Protein AF-A0A1D6FHL3-F1 (afdb_monomer)

Radius of gyration: 26.85 Å; Cα contacts (8 Å, |Δi|>4): 117; chains: 1; bounding box: 92×35×67 Å

Mean predicted aligned error: 14.85 Å

InterPro domains:
  IPR000717 Proteasome component (PCI) domain [PF01399] (155-186)
  IPR040134 26S Proteasome non-ATPase regulatory subunit 12/COP9 signalosome complex subunit 4 [PTHR10855] (6-157)
  IPR054559 PSMD12/CSN4-like, N-terminal [PF22241] (6-41)
  IPR054559 PSMD12/CSN4-like, N-terminal [PF22241] (65-103)

Solvent-accessible surface area (backbone atoms only — not comparable to full-atom values): 12420 Å² total; per-residue (Å²): 110,69,69,58,55,52,50,52,52,48,39,50,53,26,54,79,66,69,36,58,69,62,27,52,60,52,52,72,69,52,62,69,68,74,74,64,67,67,91,82,82,79,88,85,88,88,90,86,83,91,80,84,88,80,87,85,76,99,79,73,76,51,75,66,53,49,52,50,53,50,40,53,54,49,39,57,52,28,60,76,71,65,41,30,62,60,36,32,51,40,51,50,57,54,56,68,37,69,88,41,66,78,42,68,85,62,38,53,62,50,52,54,48,35,55,53,31,61,68,71,27,74,95,41,78,65,48,53,52,52,47,53,58,54,70,70,41,75,73,46,71,82,40,57,67,60,50,52,50,56,63,67,66,49,50,74,64,58,51,48,50,53,50,51,53,35,37,74,69,65,80,39,55,61,50,77,40,76,96,78,72,46,73,49,78,47,80,87,69,51,76,66,53,52,53,50,54,54,60,62,73,74,113

pLDDT: mean 71.82, std 15.83, range [23.08, 88.38]

Nearest PDB structures (foldseek):
  8amz-assembly1_P  TM=6.525E-01  e=5.236E-1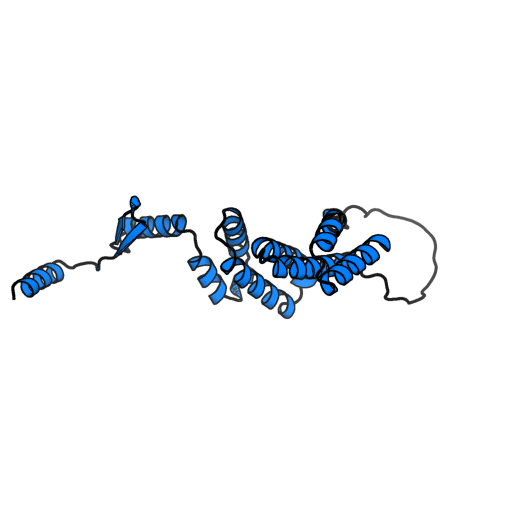8  Spinacia oleracea
  5l4k-assembly1_P  TM=6.230E-01  e=1.321E-09  Homo sapiens
  5gjr-assembly1_P  TM=6.090E-01  e=1.064E-09  Homo sapiens
  6fvw-assembly1_P  TM=6.055E-01  e=6.683E-09  Saccharomyces cerevisiae S288C
  3jck-assembly1_B  TM=6.056E-01  e=2.875E-08  Saccharomyces cerevisiae S288C

Sequence (203 aa):
MQNLLLLLSQVRLFLDRQDYVRAQILSRKISTRVFDADPSKEKKKPKEGDNIVQDAPADIPSLLELKRIYYELMIRYYLHNNDYLEICRCYKALYDIPATKEDPTKWIPILRKICWYLVLAPHDPMQSSLLNATLEDKNLSEIPNFRLLLKQLVTMEEAEKHLSDMVNSKSLTAKIDRPMGVVSFRVVQDCNSTLNSWATNLK

Structure (mmCIF, N/CA/C/O backbone):
data_AF-A0A1D6FHL3-F1
#
_entry.id   AF-A0A1D6FHL3-F1
#
loop_
_atom_site.group_PDB
_atom_site.id
_atom_site.type_symbol
_atom_site.label_atom_id
_atom_site.label_alt_id
_atom_site.label_comp_id
_atom_site.label_asym_id
_atom_site.label_entity_id
_atom_site.label_seq_id
_atom_site.pdbx_PDB_ins_code
_atom_site.Cartn_x
_atom_site.Cartn_y
_atom_site.Cartn_z
_atom_site.occupancy
_atom_site.B_iso_or_equiv
_atom_site.auth_seq_id
_atom_site.auth_comp_id
_atom_site.auth_asym_id
_atom_site.auth_atom_id
_atom_site.pdbx_PDB_model_num
ATOM 1 N N . MET A 1 1 ? 26.899 -1.181 -20.875 1.00 59.09 1 MET A N 1
ATOM 2 C CA . MET A 1 1 ? 25.742 -0.259 -20.790 1.00 59.09 1 MET A CA 1
ATOM 3 C C . MET A 1 1 ? 24.798 -0.390 -21.988 1.00 59.09 1 MET A C 1
ATOM 5 O O . MET A 1 1 ? 23.612 -0.574 -21.749 1.00 59.09 1 MET A O 1
ATOM 9 N N . GLN A 1 2 ? 25.291 -0.426 -23.237 1.00 65.75 2 GLN A N 1
ATOM 10 C CA . GLN A 1 2 ? 24.460 -0.577 -24.453 1.00 65.75 2 GLN A CA 1
ATOM 11 C C . GLN A 1 2 ? 23.434 -1.728 -24.402 1.00 65.75 2 GLN A C 1
ATOM 13 O O . GLN A 1 2 ? 22.262 -1.531 -24.705 1.00 65.75 2 GLN A O 1
ATOM 18 N N . ASN A 1 3 ? 23.849 -2.920 -23.955 1.00 71.88 3 ASN A N 1
ATOM 19 C CA . ASN A 1 3 ? 22.959 -4.089 -23.897 1.00 71.88 3 ASN A CA 1
ATOM 20 C C . ASN A 1 3 ? 21.776 -3.893 -22.936 1.00 71.88 3 ASN A C 1
ATOM 22 O O . ASN A 1 3 ? 20.690 -4.392 -23.204 1.00 71.88 3 ASN A O 1
ATOM 26 N N . LEU A 1 4 ? 21.969 -3.161 -21.834 1.00 72.62 4 LEU A N 1
ATOM 27 C CA . LEU A 1 4 ? 20.915 -2.903 -20.851 1.00 72.62 4 LEU A CA 1
ATOM 28 C C . LEU A 1 4 ? 19.922 -1.849 -21.360 1.00 72.62 4 LEU A C 1
ATOM 30 O O . LEU A 1 4 ? 18.721 -2.009 -21.171 1.00 72.62 4 LEU A O 1
ATOM 34 N N . LEU A 1 5 ? 20.408 -0.823 -22.067 1.00 75.62 5 LEU A N 1
ATOM 35 C CA . LEU A 1 5 ? 19.566 0.153 -22.770 1.00 75.62 5 LEU A CA 1
ATOM 36 C C . LEU A 1 5 ? 18.690 -0.519 -23.832 1.00 75.62 5 LEU A C 1
ATOM 38 O O . LEU A 1 5 ? 17.485 -0.270 -23.886 1.00 75.62 5 LEU A O 1
ATOM 42 N N . LEU A 1 6 ? 19.275 -1.412 -24.638 1.00 79.31 6 LEU A N 1
ATOM 43 C CA . LEU A 1 6 ? 18.530 -2.181 -25.633 1.00 79.31 6 LEU A CA 1
ATOM 44 C C . LEU A 1 6 ? 17.474 -3.069 -24.965 1.00 79.31 6 LEU A C 1
ATOM 46 O O . LEU A 1 6 ? 16.329 -3.094 -25.403 1.00 79.31 6 LEU A O 1
ATOM 50 N N . LEU A 1 7 ? 17.842 -3.747 -23.877 1.00 80.44 7 LEU A N 1
ATOM 51 C CA . LEU A 1 7 ? 16.948 -4.622 -23.126 1.00 80.44 7 LEU A CA 1
ATOM 52 C C . LEU A 1 7 ? 15.756 -3.855 -22.534 1.00 80.44 7 LEU A C 1
ATOM 54 O O . LEU A 1 7 ? 14.618 -4.289 -22.671 1.00 80.44 7 LEU A O 1
ATOM 58 N N . LEU A 1 8 ? 15.992 -2.682 -21.942 1.00 80.38 8 LEU A N 1
ATOM 59 C CA . LEU A 1 8 ? 14.930 -1.814 -21.422 1.00 80.38 8 LEU A CA 1
ATOM 60 C C . LEU A 1 8 ? 14.041 -1.252 -22.533 1.00 80.38 8 LEU A C 1
ATOM 62 O O . LEU A 1 8 ? 12.822 -1.198 -22.381 1.00 80.38 8 LEU A O 1
ATOM 66 N N . SER A 1 9 ? 14.635 -0.890 -23.670 1.00 79.94 9 SER A N 1
ATOM 67 C CA . SER A 1 9 ? 13.890 -0.443 -24.851 1.00 79.94 9 SER A CA 1
ATOM 68 C C . SER A 1 9 ? 13.004 -1.560 -25.410 1.00 79.94 9 SER A C 1
ATOM 70 O O . SER A 1 9 ? 11.860 -1.316 -25.785 1.00 79.94 9 SER A O 1
ATOM 72 N N . GLN A 1 10 ? 13.494 -2.802 -25.401 1.00 81.81 10 GLN A N 1
ATOM 73 C CA . GLN A 1 10 ? 12.711 -3.983 -25.758 1.00 81.81 10 GLN A CA 1
ATOM 74 C C . GLN A 1 10 ? 11.566 -4.224 -24.767 1.00 81.81 10 GLN A C 1
ATOM 76 O O . GLN A 1 10 ? 10.437 -4.409 -25.211 1.00 81.81 10 GLN A O 1
ATOM 81 N N . VAL A 1 11 ? 11.810 -4.162 -23.448 1.00 82.88 11 VAL A N 1
ATOM 82 C CA . VAL A 1 11 ? 10.745 -4.270 -22.427 1.00 82.88 11 VAL A CA 1
ATOM 83 C C . VAL A 1 11 ? 9.659 -3.220 -22.668 1.00 82.88 11 VAL A C 1
ATOM 85 O O . VAL A 1 11 ? 8.476 -3.554 -22.658 1.00 82.88 11 VAL A O 1
ATOM 88 N N . ARG A 1 12 ? 10.044 -1.968 -22.944 1.00 84.94 12 ARG A N 1
ATOM 89 C CA . ARG A 1 12 ? 9.102 -0.893 -23.278 1.00 84.94 12 ARG A CA 1
ATOM 90 C C . ARG A 1 12 ? 8.259 -1.232 -24.508 1.00 84.94 12 ARG A C 1
ATOM 92 O O . ARG A 1 12 ? 7.041 -1.134 -24.439 1.00 84.94 12 ARG A O 1
ATOM 99 N N . LEU A 1 13 ? 8.887 -1.682 -25.596 1.00 86.31 13 LEU A N 1
ATOM 100 C CA . LEU A 1 13 ? 8.175 -2.068 -26.816 1.00 86.31 13 LEU A CA 1
ATOM 101 C C . LEU A 1 13 ? 7.201 -3.235 -26.577 1.00 86.31 13 LEU A C 1
ATOM 103 O O . LEU A 1 13 ? 6.112 -3.249 -27.146 1.00 86.31 13 LEU A O 1
ATOM 107 N N . PHE A 1 14 ? 7.575 -4.213 -25.746 1.00 84.75 14 PHE A N 1
ATOM 108 C CA . PHE A 1 14 ? 6.688 -5.322 -25.383 1.00 84.75 14 PHE A CA 1
ATOM 109 C C . PHE A 1 14 ? 5.484 -4.852 -24.561 1.00 84.75 14 PHE A C 1
ATOM 111 O O . PHE A 1 14 ? 4.373 -5.305 -24.823 1.00 84.75 14 PHE A O 1
ATOM 118 N N . LEU A 1 15 ? 5.679 -3.905 -23.638 1.00 82.56 15 LEU A N 1
ATOM 119 C CA . LEU A 1 15 ? 4.585 -3.288 -22.881 1.00 82.56 15 LEU A CA 1
ATOM 120 C C . LEU A 1 15 ? 3.639 -2.489 -23.787 1.00 82.56 15 LEU A C 1
ATOM 122 O O . LEU A 1 15 ? 2.426 -2.629 -23.655 1.00 82.56 15 LEU A O 1
ATOM 126 N N . ASP A 1 16 ? 4.171 -1.721 -24.742 1.00 87.12 16 ASP A N 1
ATOM 127 C CA . ASP A 1 16 ? 3.363 -0.969 -25.717 1.00 87.12 16 ASP A CA 1
ATOM 128 C C . ASP A 1 16 ? 2.563 -1.910 -26.642 1.00 87.12 16 ASP A C 1
ATOM 130 O O . ASP A 1 16 ? 1.471 -1.573 -27.097 1.00 87.12 16 ASP A O 1
ATOM 134 N N . ARG A 1 17 ? 3.079 -3.122 -26.885 1.00 88.38 17 ARG A N 1
ATOM 135 C CA . ARG A 1 17 ? 2.395 -4.198 -27.622 1.00 88.38 17 ARG A CA 1
ATOM 136 C C . ARG A 1 17 ? 1.486 -5.080 -26.760 1.00 88.38 17 ARG A C 1
ATOM 138 O O . ARG A 1 17 ? 0.948 -6.047 -27.291 1.00 88.38 17 ARG A O 1
ATOM 145 N N . GLN A 1 18 ? 1.320 -4.769 -25.472 1.00 81.81 18 GLN A N 1
ATOM 146 C CA . GLN A 1 18 ? 0.542 -5.562 -24.505 1.00 81.81 18 GLN A CA 1
ATOM 147 C C . GLN A 1 18 ? 1.009 -7.024 -24.366 1.00 81.81 18 GLN A C 1
ATOM 149 O O . GLN A 1 18 ? 0.253 -7.906 -23.964 1.00 81.81 18 GLN A O 1
ATOM 154 N N . ASP A 1 19 ? 2.277 -7.302 -24.670 1.00 87.50 19 ASP A N 1
ATOM 155 C CA . ASP A 1 19 ? 2.866 -8.625 -24.492 1.00 87.50 19 ASP A CA 1
ATOM 156 C C . ASP A 1 19 ? 3.572 -8.723 -23.138 1.00 87.50 19 ASP A C 1
ATOM 158 O O . ASP A 1 19 ? 4.796 -8.597 -23.004 1.00 87.50 19 ASP 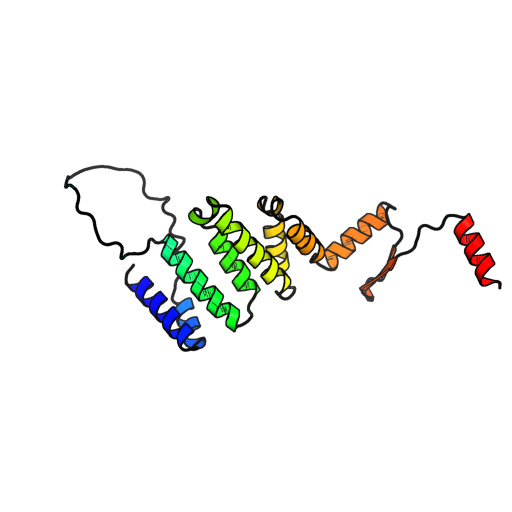A O 1
ATOM 162 N N . TYR A 1 20 ? 2.760 -8.933 -22.106 1.00 83.00 20 TYR A N 1
ATOM 163 C CA . TYR A 1 20 ? 3.213 -8.978 -20.718 1.00 83.00 20 TYR A CA 1
ATOM 164 C C . TYR A 1 20 ? 4.044 -10.230 -20.405 1.00 83.00 20 TYR A C 1
ATOM 166 O O . TYR A 1 20 ? 4.960 -10.167 -19.586 1.00 83.00 20 TYR A O 1
ATOM 174 N N . VAL A 1 21 ? 3.805 -11.350 -21.098 1.00 82.75 21 VAL A N 1
ATOM 175 C CA . VAL A 1 21 ? 4.552 -12.602 -20.879 1.00 82.75 21 VAL A CA 1
ATOM 176 C C . VAL A 1 21 ? 6.003 -12.439 -21.324 1.00 82.75 21 VAL A C 1
ATOM 178 O O . VAL A 1 21 ? 6.930 -12.765 -20.577 1.00 82.75 21 VAL A O 1
ATOM 181 N N . ARG A 1 22 ? 6.231 -11.882 -22.522 1.00 80.81 22 ARG A N 1
ATOM 182 C CA . ARG A 1 22 ? 7.594 -11.610 -23.004 1.00 80.81 22 ARG A CA 1
ATOM 183 C C . ARG A 1 22 ? 8.266 -10.517 -22.180 1.00 80.81 22 ARG A C 1
ATOM 185 O O . ARG A 1 22 ? 9.448 -10.659 -21.864 1.00 80.81 22 ARG A O 1
ATOM 192 N N . ALA A 1 23 ? 7.523 -9.486 -21.769 1.00 80.56 23 ALA A N 1
ATOM 193 C CA . ALA A 1 23 ? 8.033 -8.448 -20.874 1.00 80.56 23 ALA A CA 1
ATOM 194 C C . ALA A 1 23 ? 8.530 -9.032 -19.538 1.00 80.56 23 ALA A C 1
ATOM 196 O O . ALA A 1 23 ? 9.618 -8.675 -19.088 1.00 80.56 23 ALA A O 1
ATOM 197 N N . GLN A 1 24 ? 7.799 -9.984 -18.950 1.00 80.62 24 GLN A N 1
ATOM 198 C CA . GLN A 1 24 ? 8.195 -10.663 -17.714 1.00 80.62 24 GLN A CA 1
ATOM 199 C C . GLN A 1 24 ? 9.432 -11.553 -17.895 1.00 80.62 24 GLN A C 1
ATOM 201 O O . GLN A 1 24 ? 10.338 -11.556 -17.061 1.00 80.62 24 GLN A O 1
ATOM 206 N N . ILE A 1 25 ? 9.505 -12.323 -18.983 1.00 82.06 25 ILE A N 1
ATOM 207 C CA . ILE A 1 25 ? 10.682 -13.160 -19.269 1.00 82.06 25 ILE A CA 1
ATOM 208 C C . ILE A 1 25 ? 11.928 -12.280 -19.420 1.00 82.06 25 ILE A C 1
ATOM 210 O O . ILE A 1 25 ? 13.007 -12.615 -18.924 1.00 82.06 25 ILE A O 1
ATOM 214 N N . LEU A 1 26 ? 11.770 -11.133 -20.077 1.00 79.00 26 LEU A N 1
ATOM 215 C CA . LEU A 1 26 ? 12.851 -10.194 -20.310 1.00 79.00 26 LEU A CA 1
ATOM 216 C C . LEU A 1 26 ? 13.263 -9.449 -19.035 1.00 79.00 26 LEU A C 1
ATOM 218 O O . LEU A 1 26 ? 14.458 -9.281 -18.799 1.00 79.00 26 LEU A O 1
ATOM 222 N N . SER A 1 27 ? 12.308 -9.070 -18.179 1.00 73.88 27 SER A N 1
ATOM 223 C CA . SER A 1 27 ? 12.600 -8.420 -16.897 1.00 73.88 27 SER A CA 1
ATOM 224 C C . SER A 1 27 ? 13.362 -9.340 -15.945 1.00 73.88 27 SER A C 1
ATOM 226 O O . SER A 1 27 ? 14.318 -8.900 -15.315 1.00 73.88 27 SER A O 1
ATOM 228 N N . ARG A 1 28 ? 13.060 -10.646 -15.923 1.00 73.38 28 ARG A N 1
ATOM 229 C CA . ARG A 1 28 ? 13.840 -11.640 -15.154 1.00 73.38 28 ARG A CA 1
ATOM 230 C C . ARG A 1 28 ? 15.286 -11.773 -15.634 1.00 73.38 28 ARG A C 1
ATOM 232 O O . ARG A 1 28 ? 16.150 -12.187 -14.865 1.00 73.38 28 ARG A O 1
ATOM 239 N N . LYS A 1 29 ? 15.555 -11.431 -16.897 1.00 73.00 29 LYS A N 1
ATOM 240 C CA . LYS A 1 29 ? 16.903 -11.422 -17.479 1.00 73.00 29 LYS A CA 1
ATOM 241 C C . LYS A 1 29 ? 17.702 -10.174 -17.083 1.00 73.00 29 LYS A C 1
ATOM 243 O O . LYS A 1 29 ? 18.923 -10.160 -17.230 1.00 73.00 29 LYS A O 1
ATOM 248 N N . ILE A 1 30 ? 17.035 -9.143 -16.565 1.00 74.19 30 ILE A N 1
ATOM 249 C CA . ILE A 1 30 ? 17.672 -7.958 -15.997 1.00 74.19 30 ILE A CA 1
ATOM 250 C C . ILE A 1 30 ? 18.080 -8.285 -14.558 1.00 74.19 30 ILE A C 1
ATOM 252 O O . ILE A 1 30 ? 17.257 -8.347 -13.649 1.00 74.19 30 ILE A O 1
ATOM 256 N N . SER A 1 31 ? 19.376 -8.479 -14.330 1.00 57.28 31 SER A N 1
ATOM 257 C CA . SER A 1 31 ? 19.908 -8.626 -12.975 1.00 57.28 31 SER A CA 1
ATOM 258 C C . SER A 1 31 ? 19.787 -7.300 -12.221 1.00 57.28 31 SER A C 1
ATOM 260 O O . SER A 1 31 ? 20.550 -6.372 -12.483 1.00 57.28 31 SER A O 1
ATOM 262 N N . THR A 1 32 ? 18.892 -7.219 -11.232 1.00 57.91 32 THR A N 1
ATOM 263 C CA . THR A 1 32 ? 18.764 -6.050 -10.336 1.00 57.91 32 THR A CA 1
ATOM 264 C C . THR A 1 32 ? 20.067 -5.721 -9.599 1.00 57.91 32 THR A C 1
ATOM 266 O O . THR A 1 32 ? 20.335 -4.559 -9.315 1.00 57.91 32 THR A O 1
ATOM 269 N N . ARG A 1 33 ? 20.942 -6.724 -9.420 1.00 52.25 33 ARG A N 1
ATOM 270 C CA . ARG A 1 33 ? 22.316 -6.583 -8.900 1.00 52.25 33 ARG A CA 1
ATOM 271 C C . ARG A 1 33 ? 23.202 -5.632 -9.712 1.00 52.25 33 ARG A C 1
ATOM 273 O O . ARG A 1 33 ? 24.157 -5.096 -9.171 1.00 52.25 3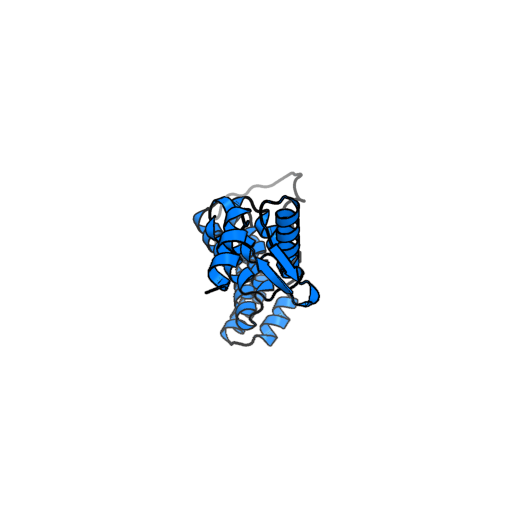3 ARG A O 1
ATOM 280 N N . VAL A 1 34 ? 22.906 -5.411 -10.996 1.00 53.97 34 VAL A N 1
ATOM 281 C CA . VAL A 1 34 ? 23.645 -4.454 -11.843 1.00 53.97 34 VAL A CA 1
ATOM 282 C C . VAL A 1 34 ? 23.380 -3.008 -11.403 1.00 53.97 34 VAL A C 1
ATOM 284 O O . VAL A 1 34 ? 24.210 -2.136 -11.637 1.00 53.97 34 VAL A O 1
ATOM 287 N N . PHE A 1 35 ? 22.258 -2.755 -10.724 1.00 53.16 35 PHE A N 1
ATOM 288 C CA . PHE A 1 35 ? 21.873 -1.434 -10.219 1.00 53.16 35 PHE A CA 1
ATOM 289 C C . PHE A 1 35 ? 22.244 -1.187 -8.749 1.00 53.16 35 PHE A C 1
ATOM 291 O O . PHE A 1 35 ? 22.009 -0.080 -8.258 1.00 53.16 35 PHE A O 1
ATOM 298 N N . ASP A 1 36 ? 22.779 -2.200 -8.063 1.00 48.41 36 ASP A N 1
ATOM 299 C CA . ASP A 1 36 ? 23.295 -2.126 -6.686 1.00 48.41 36 ASP A CA 1
ATOM 300 C C . ASP A 1 36 ? 24.832 -2.205 -6.656 1.00 48.41 36 ASP A C 1
ATOM 302 O O . ASP A 1 36 ? 25.439 -2.386 -5.603 1.00 48.41 36 ASP A O 1
ATOM 306 N N . ALA A 1 37 ? 25.482 -2.066 -7.818 1.00 39.12 37 ALA A N 1
ATOM 307 C CA . ALA A 1 37 ? 26.911 -1.797 -7.885 1.00 39.12 37 ALA A CA 1
ATOM 308 C C . ALA A 1 37 ? 27.162 -0.391 -7.318 1.00 39.12 37 ALA A C 1
ATOM 310 O O . ALA A 1 37 ? 27.159 0.607 -8.039 1.00 39.12 37 ALA A O 1
ATOM 311 N N . ASP A 1 38 ? 27.307 -0.332 -5.998 1.00 33.69 38 ASP A N 1
ATOM 312 C CA . ASP A 1 38 ? 27.679 0.861 -5.260 1.00 33.69 38 ASP A CA 1
ATOM 313 C C . ASP A 1 38 ? 28.943 1.510 -5.864 1.00 33.69 38 ASP A C 1
ATOM 315 O O . ASP A 1 38 ? 29.957 0.831 -6.058 1.00 33.69 38 ASP A O 1
ATOM 319 N N . PRO A 1 39 ? 28.961 2.840 -6.060 1.00 37.88 39 PRO A N 1
ATOM 320 C CA . PRO A 1 39 ? 30.151 3.605 -6.442 1.00 37.88 39 PRO A CA 1
ATOM 321 C C . PRO A 1 39 ? 31.187 3.752 -5.299 1.00 37.88 39 PRO A C 1
ATOM 323 O O . PRO A 1 39 ? 32.032 4.645 -5.332 1.00 37.88 39 PRO A O 1
ATOM 326 N N . SER A 1 40 ? 31.148 2.907 -4.260 1.00 38.56 40 SER A N 1
ATOM 327 C CA . SER A 1 40 ? 31.899 3.088 -3.004 1.00 38.56 40 SER A CA 1
ATOM 328 C C . SER A 1 40 ? 33.191 2.261 -2.873 1.00 38.56 40 SER A C 1
ATOM 330 O O . SER A 1 40 ? 33.831 2.310 -1.822 1.00 38.56 40 SER A O 1
ATOM 332 N N . LYS A 1 41 ? 33.644 1.554 -3.923 1.00 35.34 41 LYS A N 1
ATOM 333 C CA . LYS A 1 41 ? 34.893 0.756 -3.890 1.00 35.34 41 LYS A CA 1
ATOM 334 C C .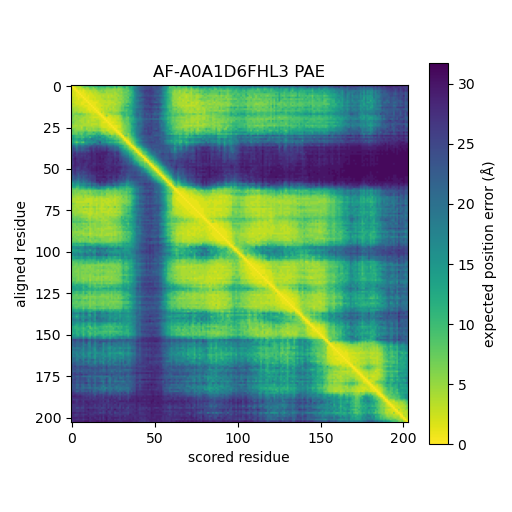 LYS A 1 41 ? 36.031 1.188 -4.818 1.00 35.34 41 LYS A C 1
ATOM 336 O O . LYS A 1 41 ? 36.996 0.444 -4.937 1.00 35.34 41 LYS A O 1
ATOM 341 N N . GLU A 1 42 ? 36.025 2.398 -5.373 1.00 29.55 42 GLU A N 1
ATOM 342 C CA . GLU A 1 42 ? 37.219 2.922 -6.061 1.00 29.55 42 GLU A CA 1
ATOM 343 C C . GLU A 1 42 ? 37.547 4.363 -5.655 1.00 29.55 42 GLU A C 1
ATOM 345 O O . GLU A 1 42 ? 37.294 5.331 -6.364 1.00 29.55 42 GLU A O 1
ATOM 350 N N . LYS A 1 43 ? 38.190 4.516 -4.493 1.00 33.88 43 LYS A N 1
ATOM 351 C CA . LYS A 1 43 ? 39.106 5.640 -4.255 1.00 33.88 43 LYS A CA 1
ATOM 352 C C . LYS A 1 43 ? 40.387 5.151 -3.579 1.00 33.88 43 LYS A C 1
ATOM 354 O O . LYS A 1 43 ? 40.428 5.027 -2.359 1.00 33.88 43 LYS A O 1
ATOM 359 N N . LYS A 1 44 ? 41.451 4.985 -4.377 1.00 27.41 44 LYS A N 1
ATOM 360 C CA . LYS A 1 44 ? 42.802 5.539 -4.129 1.00 27.41 44 LYS A CA 1
ATOM 361 C C . LYS A 1 44 ? 43.650 5.497 -5.426 1.00 27.41 44 LYS A C 1
ATOM 363 O O . LYS A 1 44 ? 43.773 4.454 -6.046 1.00 27.41 44 LYS A O 1
ATOM 368 N N . LYS A 1 45 ? 44.133 6.693 -5.814 1.00 25.45 45 LYS A N 1
ATOM 369 C CA . LYS A 1 45 ? 44.836 7.177 -7.045 1.00 25.45 45 LYS A CA 1
ATOM 370 C C . LYS A 1 45 ? 46.350 6.771 -7.101 1.00 25.45 45 LYS A C 1
ATOM 372 O O . LYS A 1 45 ? 46.721 6.089 -6.147 1.00 25.45 45 LYS A O 1
ATOM 377 N N . PRO A 1 46 ? 47.279 7.271 -7.992 1.00 32.28 46 PRO A N 1
ATOM 378 C CA . PRO A 1 46 ? 47.211 8.225 -9.150 1.00 32.28 46 PRO A CA 1
ATOM 379 C C . PRO A 1 46 ? 48.135 7.962 -10.404 1.00 32.28 46 PRO A C 1
ATOM 381 O O . PRO A 1 46 ? 49.004 7.099 -10.360 1.00 32.28 46 PRO A O 1
ATOM 384 N N . LYS A 1 47 ? 48.030 8.876 -11.409 1.00 25.91 47 LYS A N 1
ATOM 385 C CA . LYS A 1 47 ? 48.948 9.262 -12.541 1.00 25.91 47 LYS A CA 1
ATOM 386 C C . LYS A 1 47 ? 48.701 8.539 -13.890 1.00 25.91 47 LYS A C 1
ATOM 388 O O . LYS A 1 47 ? 48.479 7.343 -13.870 1.00 25.91 47 LYS A O 1
ATOM 393 N N . GLU A 1 48 ? 48.691 9.140 -15.090 1.00 23.12 48 GLU A N 1
ATOM 394 C CA . GLU A 1 48 ? 49.162 10.429 -15.645 1.00 23.12 48 GLU A CA 1
ATOM 395 C C . GLU A 1 48 ? 48.558 10.625 -17.061 1.00 23.12 48 GLU A C 1
ATOM 397 O O . GLU A 1 48 ? 48.294 9.625 -17.727 1.00 23.12 48 GLU A O 1
ATOM 402 N N . GLY A 1 49 ? 48.406 11.868 -17.541 1.00 25.44 49 GLY A N 1
ATOM 403 C CA . GLY A 1 49 ? 48.327 12.169 -18.983 1.00 25.44 49 GLY A CA 1
ATOM 404 C C . GLY A 1 49 ? 47.126 13.003 -19.440 1.00 25.44 49 GLY A C 1
ATOM 405 O O . GLY A 1 49 ? 46.046 12.469 -19.667 1.00 25.44 49 GLY A O 1
ATOM 406 N N . ASP A 1 50 ? 47.353 14.306 -19.601 1.00 23.08 50 ASP A N 1
ATOM 407 C CA . ASP A 1 50 ? 46.453 15.324 -20.158 1.00 23.08 50 ASP A CA 1
ATOM 408 C C . ASP A 1 50 ? 45.739 14.920 -21.462 1.00 23.08 50 ASP A C 1
ATOM 410 O O . ASP A 1 50 ? 46.337 14.292 -22.333 1.00 23.08 50 ASP A O 1
ATOM 414 N N . ASN A 1 51 ? 44.488 15.374 -21.633 1.00 24.91 51 ASN A N 1
ATOM 415 C CA . ASN A 1 51 ? 44.073 16.219 -22.766 1.00 24.91 51 ASN A CA 1
ATOM 416 C C . ASN A 1 51 ? 42.621 16.729 -22.602 1.00 24.91 51 ASN A C 1
ATOM 418 O O . ASN A 1 51 ? 41.646 15.992 -22.700 1.00 24.91 51 ASN A O 1
ATOM 422 N N . ILE A 1 52 ? 42.541 18.024 -22.297 1.00 29.80 52 ILE A N 1
ATOM 423 C CA . ILE A 1 52 ? 41.618 19.077 -22.756 1.00 29.80 52 ILE A CA 1
ATOM 424 C C . ILE A 1 52 ? 40.358 18.631 -23.543 1.00 29.80 52 ILE A C 1
ATOM 426 O O . ILE A 1 52 ? 40.439 18.162 -24.672 1.00 29.80 52 ILE A O 1
ATOM 430 N N . VAL A 1 53 ? 39.201 18.907 -22.922 1.00 44.53 53 VAL A N 1
ATOM 431 C CA . VAL A 1 53 ? 37.887 19.336 -23.460 1.00 44.53 53 VAL A CA 1
ATOM 432 C C . VAL A 1 53 ? 37.539 18.954 -24.908 1.00 44.53 53 VAL A C 1
ATOM 434 O O . VAL A 1 53 ? 37.987 19.610 -25.845 1.00 44.53 53 VAL A O 1
ATOM 437 N N . GLN A 1 54 ? 36.568 18.044 -25.055 1.00 35.97 54 GLN A N 1
ATOM 438 C CA . GLN A 1 54 ? 35.475 18.175 -26.031 1.00 35.97 54 GLN A CA 1
ATOM 439 C C . GLN A 1 54 ? 34.155 17.732 -25.379 1.00 35.97 54 GLN A C 1
ATOM 441 O O . GLN A 1 54 ? 34.048 16.623 -24.858 1.00 35.97 54 GLN A O 1
ATOM 446 N N . ASP A 1 55 ? 33.177 18.635 -25.380 1.00 44.09 55 ASP A N 1
ATOM 447 C CA . ASP A 1 55 ? 31.774 18.363 -25.066 1.00 44.09 55 ASP A CA 1
ATOM 448 C C . ASP A 1 55 ? 31.116 17.450 -26.125 1.00 44.09 55 ASP A C 1
ATOM 450 O O . ASP A 1 55 ? 31.456 17.521 -27.307 1.00 44.09 55 ASP A O 1
ATOM 454 N N . ALA A 1 56 ? 30.085 16.717 -25.672 1.00 40.25 56 ALA A N 1
ATOM 455 C CA . ALA A 1 56 ? 29.054 15.941 -26.399 1.00 40.25 56 ALA A CA 1
ATOM 456 C C . ALA A 1 56 ? 29.366 14.464 -26.779 1.00 40.25 56 ALA A C 1
ATOM 458 O O . ALA A 1 56 ? 30.485 14.163 -27.185 1.00 40.25 56 ALA A O 1
ATOM 459 N N . PRO A 1 57 ? 28.381 13.520 -26.702 1.00 41.38 57 PRO A N 1
ATOM 460 C CA . PRO A 1 57 ? 26.928 13.732 -26.650 1.00 41.38 57 PRO A CA 1
ATOM 461 C C . PRO A 1 57 ? 26.194 13.137 -25.426 1.00 41.38 57 PRO A C 1
ATOM 463 O O . PRO A 1 57 ? 26.593 12.150 -24.809 1.00 41.38 57 PRO A O 1
ATOM 466 N N . ALA A 1 58 ? 25.044 13.744 -25.138 1.00 49.91 58 ALA A N 1
ATOM 467 C CA . ALA A 1 58 ? 24.073 13.419 -24.098 1.00 49.91 58 ALA A CA 1
ATOM 468 C C . ALA A 1 58 ? 23.249 12.136 -24.370 1.00 49.91 58 ALA A C 1
ATOM 470 O O . ALA A 1 58 ? 22.024 12.176 -24.306 1.00 49.91 58 ALA A O 1
ATOM 471 N N . ASP A 1 59 ? 23.896 11.008 -24.688 1.00 53.44 59 ASP A N 1
ATOM 472 C CA . ASP A 1 59 ? 23.195 9.803 -25.183 1.00 53.44 59 ASP A CA 1
ATOM 473 C C . ASP A 1 59 ? 23.504 8.500 -24.420 1.00 53.44 59 ASP A C 1
ATOM 475 O O . ASP A 1 59 ? 23.149 7.398 -24.844 1.00 53.44 59 ASP A O 1
ATOM 479 N N . ILE A 1 60 ? 24.138 8.599 -23.248 1.00 52.03 60 ILE A N 1
ATOM 480 C CA . ILE A 1 60 ? 24.243 7.477 -22.308 1.00 52.03 60 ILE A CA 1
ATOM 481 C C . ILE A 1 60 ? 23.601 7.914 -20.990 1.00 52.03 60 ILE A C 1
ATOM 483 O O . ILE A 1 60 ? 24.254 8.599 -20.201 1.00 52.03 60 ILE A O 1
ATOM 487 N N . PRO A 1 61 ? 22.335 7.529 -20.737 1.00 56.19 61 PRO A N 1
ATOM 488 C CA . PRO A 1 61 ? 21.699 7.734 -19.446 1.00 56.19 61 PRO A CA 1
ATOM 489 C C . PRO A 1 61 ? 22.583 7.160 -18.342 1.00 56.19 61 PRO A C 1
ATOM 491 O O . PRO A 1 61 ? 23.061 6.023 -18.435 1.00 56.19 61 PRO A O 1
ATOM 494 N N . SER A 1 62 ? 22.806 7.951 -17.300 1.00 66.75 62 SER A N 1
ATOM 495 C CA . SER A 1 62 ? 23.560 7.530 -16.123 1.00 66.75 62 SER A CA 1
ATOM 496 C C . SER A 1 62 ? 22.929 6.277 -15.498 1.00 66.75 62 SER A C 1
ATOM 498 O O . SER A 1 62 ? 21.732 6.013 -15.641 1.00 66.75 62 SER A O 1
ATOM 500 N N . LEU A 1 63 ? 23.719 5.486 -14.762 1.00 68.50 63 LEU A N 1
ATOM 501 C CA . LEU A 1 63 ? 23.238 4.254 -14.112 1.00 68.50 63 LEU A CA 1
ATOM 502 C C . LEU A 1 63 ? 21.965 4.485 -13.267 1.00 68.50 63 LEU A C 1
ATOM 504 O O . LEU A 1 63 ? 21.081 3.630 -13.207 1.00 68.50 63 LEU A O 1
ATOM 508 N N . LEU A 1 64 ? 21.861 5.669 -12.658 1.00 70.69 64 LEU A N 1
ATOM 509 C CA . LEU A 1 64 ? 20.724 6.125 -11.857 1.00 70.69 64 LEU A CA 1
ATOM 510 C C . LEU A 1 64 ? 19.459 6.349 -12.700 1.00 70.69 64 LEU A C 1
ATOM 512 O O . LEU A 1 64 ? 18.375 5.907 -12.319 1.00 70.69 64 LEU A O 1
ATOM 516 N N . GLU A 1 65 ? 19.582 6.986 -13.864 1.00 72.94 65 GLU A N 1
ATOM 517 C CA . GLU A 1 65 ? 18.460 7.191 -14.790 1.00 72.94 65 GLU A CA 1
ATOM 518 C C . GLU A 1 65 ? 17.959 5.868 -15.359 1.00 72.94 65 GLU A C 1
ATOM 520 O O . GLU A 1 65 ? 16.755 5.656 -15.498 1.00 72.94 65 GLU A O 1
ATOM 525 N N . LEU A 1 66 ? 18.875 4.937 -15.609 1.00 74.69 66 LEU A N 1
ATOM 526 C CA . LEU A 1 66 ? 18.538 3.607 -16.090 1.00 74.69 66 LEU A CA 1
ATOM 527 C C . LEU A 1 66 ? 17.732 2.809 -15.055 1.00 74.69 66 LEU A C 1
ATOM 529 O O . LEU A 1 66 ? 16.742 2.164 -15.404 1.00 74.69 66 LEU A O 1
ATOM 533 N N . LYS A 1 67 ? 18.107 2.915 -13.771 1.00 79.31 67 LYS A N 1
ATOM 534 C CA . LYS A 1 67 ? 17.357 2.352 -12.636 1.00 79.31 67 LYS A CA 1
ATOM 535 C C . LYS A 1 67 ? 15.954 2.965 -12.548 1.00 79.31 67 LYS A C 1
ATOM 537 O O . LYS A 1 67 ? 14.978 2.236 -12.384 1.00 79.31 67 LYS A O 1
ATOM 542 N N . ARG A 1 68 ? 15.834 4.286 -12.725 1.00 82.12 68 ARG A N 1
ATOM 543 C CA . ARG A 1 68 ? 14.539 4.989 -12.759 1.00 82.12 68 ARG A CA 1
ATOM 544 C C . ARG A 1 68 ? 13.643 4.490 -13.897 1.00 82.12 68 ARG A C 1
ATOM 546 O O . ARG A 1 68 ? 12.491 4.152 -13.640 1.00 82.12 68 ARG A O 1
ATOM 553 N N . ILE A 1 69 ? 14.166 4.417 -15.123 1.00 82.25 69 ILE A N 1
ATOM 554 C CA . ILE A 1 69 ? 13.418 3.946 -16.302 1.00 82.25 69 ILE A CA 1
ATOM 555 C C . ILE A 1 69 ? 12.966 2.497 -16.102 1.00 82.25 69 ILE A C 1
ATOM 557 O O . ILE A 1 69 ? 11.813 2.172 -16.376 1.00 82.25 69 ILE A O 1
ATOM 561 N N . TYR A 1 70 ? 13.841 1.636 -15.575 1.00 84.38 70 TYR A N 1
ATOM 562 C CA . TYR A 1 70 ? 13.488 0.256 -15.251 1.00 84.38 70 TYR A CA 1
ATOM 563 C C . TYR A 1 70 ? 12.302 0.177 -14.285 1.00 84.38 70 TYR A C 1
ATOM 565 O O . TYR A 1 70 ? 11.315 -0.488 -14.594 1.00 84.38 70 TYR A O 1
ATOM 573 N N . TYR A 1 71 ? 12.354 0.884 -13.152 1.00 85.25 71 TYR A N 1
ATOM 574 C CA . TYR A 1 71 ? 11.253 0.859 -12.188 1.00 85.25 71 TYR A CA 1
ATOM 575 C C . TYR A 1 71 ? 9.959 1.449 -12.751 1.00 85.25 71 TYR A C 1
ATOM 577 O O . TYR A 1 71 ? 8.891 0.922 -12.459 1.00 85.25 71 TYR A O 1
ATOM 585 N N . GLU A 1 72 ? 10.021 2.480 -13.598 1.00 85.25 72 GLU A N 1
ATOM 586 C CA . GLU A 1 72 ? 8.826 3.008 -14.265 1.00 85.25 72 GLU A CA 1
ATOM 587 C C . GLU A 1 72 ? 8.170 1.962 -15.181 1.00 85.25 72 GLU A C 1
ATOM 589 O O . GLU A 1 72 ? 6.950 1.786 -15.146 1.00 85.25 72 GLU A O 1
ATOM 594 N N . LEU A 1 73 ? 8.969 1.225 -15.960 1.00 86.25 73 LEU A N 1
ATOM 595 C CA . LEU A 1 73 ? 8.473 0.130 -16.798 1.00 86.25 73 LEU A CA 1
ATOM 596 C C . LEU A 1 73 ? 7.886 -1.006 -15.950 1.00 86.25 73 LEU A C 1
ATOM 598 O O . LEU A 1 73 ? 6.814 -1.516 -16.271 1.00 86.25 73 LEU A O 1
ATOM 602 N N . MET A 1 74 ? 8.541 -1.360 -14.841 1.00 83.94 74 MET A N 1
ATOM 603 C CA . MET A 1 74 ? 8.035 -2.378 -13.918 1.00 83.94 74 MET A CA 1
ATOM 604 C C . MET A 1 74 ? 6.720 -1.959 -13.258 1.00 83.94 74 MET A C 1
ATOM 606 O O . MET A 1 74 ? 5.820 -2.782 -13.136 1.00 83.94 74 MET A O 1
ATOM 610 N N . ILE A 1 75 ? 6.553 -0.683 -12.899 1.00 87.19 75 ILE A N 1
ATOM 611 C CA . ILE A 1 75 ? 5.281 -0.171 -12.371 1.00 87.19 75 ILE A CA 1
ATOM 612 C C . ILE A 1 75 ? 4.167 -0.337 -13.407 1.00 87.19 75 ILE A C 1
ATOM 614 O O . ILE A 1 75 ? 3.083 -0.790 -13.056 1.00 87.19 75 ILE A O 1
ATOM 618 N N . ARG A 1 76 ? 4.423 -0.023 -14.685 1.00 86.25 76 ARG A N 1
ATOM 619 C CA . ARG A 1 76 ? 3.430 -0.233 -15.756 1.00 86.25 76 ARG A CA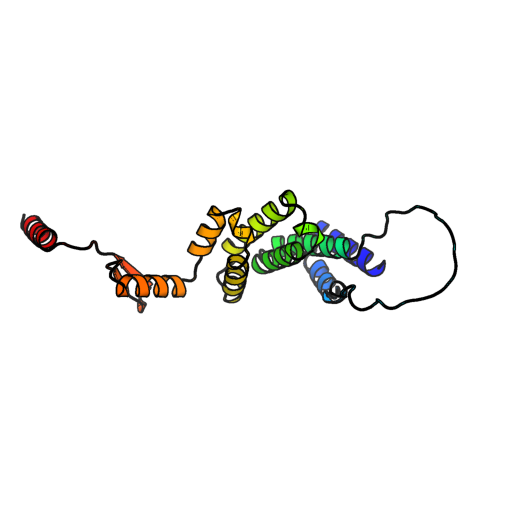 1
ATOM 620 C C . ARG A 1 76 ? 3.067 -1.707 -15.921 1.00 86.25 76 ARG A C 1
ATOM 622 O O . ARG A 1 76 ? 1.899 -2.020 -16.123 1.00 86.25 76 ARG A O 1
ATOM 629 N N . TYR A 1 77 ? 4.056 -2.592 -15.817 1.00 87.06 77 TYR A N 1
ATOM 630 C CA . TYR A 1 77 ? 3.844 -4.036 -15.853 1.00 87.06 77 TYR A CA 1
ATOM 631 C C . TYR A 1 77 ? 2.967 -4.515 -14.684 1.00 87.06 77 TYR A C 1
ATOM 633 O O . TYR A 1 77 ? 1.926 -5.128 -14.907 1.00 87.06 77 TYR A O 1
ATOM 641 N N . TYR A 1 78 ? 3.337 -4.189 -13.443 1.00 86.44 78 TYR A N 1
ATOM 642 C CA . TYR A 1 78 ? 2.588 -4.622 -12.262 1.00 86.44 78 TYR A CA 1
ATOM 643 C C . TYR A 1 78 ? 1.201 -3.982 -12.167 1.00 86.44 78 TYR A C 1
ATOM 645 O O . TYR A 1 78 ? 0.290 -4.600 -11.625 1.00 86.44 78 TYR A O 1
ATOM 653 N N . LEU A 1 79 ? 1.011 -2.783 -12.730 1.00 87.12 79 LEU A N 1
ATOM 654 C CA . LEU A 1 79 ? -0.300 -2.136 -12.798 1.00 87.12 79 LEU A CA 1
ATOM 655 C C . LEU A 1 79 ? -1.280 -2.946 -13.646 1.00 87.12 79 LEU A C 1
ATOM 657 O O . LEU A 1 79 ? -2.435 -3.081 -13.264 1.00 87.12 79 LEU A O 1
ATOM 661 N N . HIS A 1 80 ? -0.819 -3.518 -14.759 1.00 84.12 80 HIS A N 1
ATOM 662 C CA . HIS A 1 80 ? -1.649 -4.404 -15.572 1.00 84.12 80 HIS A CA 1
ATOM 663 C C . HIS A 1 80 ? -2.006 -5.699 -14.824 1.00 84.12 80 HIS A C 1
ATOM 665 O O . HIS A 1 80 ? -3.127 -6.190 -14.930 1.00 84.12 80 HIS A O 1
ATOM 671 N N . ASN A 1 81 ? -1.073 -6.226 -14.031 1.00 82.75 81 ASN A N 1
ATOM 672 C CA . ASN A 1 81 ? -1.299 -7.435 -13.239 1.00 82.75 81 ASN A CA 1
ATOM 673 C C . ASN A 1 81 ? -2.077 -7.182 -11.934 1.00 82.75 81 ASN A C 1
ATOM 675 O O . ASN A 1 81 ? -2.468 -8.139 -11.275 1.00 82.75 81 ASN A O 1
ATOM 679 N N . ASN A 1 82 ? -2.323 -5.916 -11.570 1.00 82.50 82 ASN A N 1
ATOM 680 C CA . ASN A 1 82 ? -2.883 -5.487 -10.282 1.00 82.50 82 ASN A CA 1
ATOM 681 C C . ASN A 1 82 ? -2.067 -5.942 -9.053 1.00 82.50 82 ASN A C 1
ATOM 683 O O . ASN A 1 82 ? -2.591 -6.041 -7.944 1.00 82.50 82 ASN A O 1
ATOM 687 N N . ASP A 1 83 ? -0.760 -6.154 -9.225 1.00 86.12 83 ASP A N 1
ATOM 688 C CA . ASP A 1 83 ? 0.157 -6.523 -8.143 1.00 86.12 83 ASP A CA 1
ATOM 689 C C . ASP A 1 83 ? 0.595 -5.271 -7.360 1.00 86.12 83 ASP A C 1
ATOM 691 O O . ASP A 1 83 ? 1.707 -4.753 -7.511 1.00 86.12 83 ASP A O 1
ATOM 695 N N . TYR A 1 84 ? -0.289 -4.749 -6.506 1.00 85.38 84 TYR A N 1
ATOM 696 C CA . TYR A 1 84 ? -0.059 -3.490 -5.779 1.00 85.38 84 TYR A CA 1
ATOM 697 C C . TYR A 1 84 ? 1.123 -3.535 -4.794 1.00 85.38 84 TYR A C 1
ATOM 699 O O . TYR A 1 84 ? 1.788 -2.517 -4.591 1.00 85.38 84 TYR A O 1
ATOM 707 N N . LEU A 1 85 ? 1.453 -4.704 -4.232 1.00 84.31 85 LEU A N 1
ATOM 708 C CA . LEU A 1 85 ? 2.599 -4.866 -3.323 1.00 84.31 85 LEU A CA 1
ATOM 709 C C . LEU A 1 85 ? 3.933 -4.596 -4.022 1.00 84.31 85 LEU A C 1
ATOM 711 O O . LEU A 1 85 ? 4.778 -3.855 -3.513 1.00 84.31 85 LEU A O 1
ATOM 715 N N . GLU A 1 86 ? 4.113 -5.157 -5.214 1.00 83.50 86 GLU A N 1
ATOM 716 C CA . GLU A 1 86 ? 5.336 -4.965 -5.989 1.00 83.50 86 GLU A CA 1
ATOM 717 C C . GLU A 1 86 ? 5.429 -3.536 -6.535 1.00 83.50 86 GLU A C 1
ATOM 719 O O . GLU A 1 86 ? 6.519 -2.956 -6.568 1.00 83.50 86 GLU A O 1
ATOM 724 N N . ILE A 1 87 ? 4.290 -2.904 -6.849 1.00 86.19 87 ILE A N 1
ATOM 725 C CA . ILE A 1 87 ? 4.231 -1.469 -7.163 1.00 86.19 87 ILE A CA 1
ATOM 726 C C . ILE A 1 87 ? 4.759 -0.636 -5.987 1.00 86.19 87 ILE A C 1
ATOM 728 O O . ILE A 1 87 ? 5.607 0.239 -6.190 1.00 86.19 87 ILE A O 1
ATOM 732 N N . CYS A 1 88 ? 4.327 -0.923 -4.755 1.00 84.12 88 CYS A N 1
ATOM 733 C CA . CYS A 1 88 ? 4.821 -0.231 -3.563 1.00 84.12 88 CYS A CA 1
ATOM 734 C C . CYS A 1 88 ? 6.336 -0.389 -3.392 1.00 84.12 88 CYS A C 1
ATOM 736 O O . CYS A 1 88 ? 7.029 0.596 -3.133 1.00 84.12 88 CYS A O 1
ATOM 738 N N . ARG A 1 89 ? 6.881 -1.595 -3.598 1.00 83.31 89 ARG A N 1
ATOM 739 C CA . ARG A 1 89 ? 8.335 -1.834 -3.536 1.00 83.31 89 ARG A CA 1
ATOM 740 C C . ARG A 1 89 ? 9.094 -1.064 -4.607 1.00 83.31 89 ARG A C 1
ATOM 742 O O . ARG A 1 89 ? 10.139 -0.494 -4.304 1.00 83.31 89 ARG A O 1
ATOM 749 N N . CYS A 1 90 ? 8.569 -1.005 -5.831 1.00 84.75 90 CYS A N 1
ATOM 750 C CA . CYS A 1 90 ? 9.168 -0.228 -6.915 1.00 84.75 90 CYS A CA 1
ATOM 751 C C . CYS A 1 90 ? 9.202 1.266 -6.574 1.00 84.75 90 CYS A C 1
ATOM 753 O O . CYS A 1 90 ? 10.229 1.915 -6.762 1.00 84.75 90 CYS A O 1
ATOM 755 N N . TYR A 1 91 ? 8.115 1.813 -6.025 1.00 84.12 91 TYR A N 1
ATOM 756 C CA . TYR A 1 91 ? 8.095 3.205 -5.581 1.00 84.12 91 TYR A CA 1
ATOM 757 C C . TYR A 1 91 ? 8.999 3.462 -4.372 1.00 84.12 91 TYR A C 1
ATOM 759 O O . TYR A 1 91 ? 9.625 4.518 -4.317 1.00 84.12 91 TYR A O 1
ATOM 767 N N . LYS A 1 92 ? 9.130 2.511 -3.441 1.00 82.25 92 LYS A N 1
ATOM 768 C CA . LYS A 1 92 ? 10.093 2.608 -2.334 1.00 82.25 92 LYS A CA 1
ATOM 769 C C . LYS A 1 92 ? 11.535 2.595 -2.845 1.00 82.25 92 LYS A C 1
ATOM 771 O O . LYS A 1 92 ? 12.334 3.430 -2.441 1.00 82.25 92 LYS A O 1
ATOM 776 N N . ALA A 1 93 ? 11.849 1.726 -3.803 1.00 81.50 93 ALA A N 1
ATOM 777 C CA . ALA A 1 93 ? 13.156 1.699 -4.452 1.00 81.50 93 ALA A CA 1
ATOM 778 C C . ALA A 1 93 ? 13.437 2.978 -5.256 1.00 81.50 93 ALA A C 1
ATOM 780 O O . ALA A 1 93 ? 14.580 3.423 -5.305 1.00 81.50 93 ALA A O 1
ATOM 781 N N . LEU A 1 94 ? 12.404 3.585 -5.855 1.00 81.31 94 LEU A N 1
ATOM 782 C CA . LEU A 1 94 ? 12.491 4.899 -6.492 1.00 81.31 94 LEU A CA 1
ATOM 783 C C . LEU A 1 94 ? 12.743 6.003 -5.457 1.00 81.31 94 LEU A C 1
ATOM 785 O O . LEU A 1 94 ? 13.535 6.901 -5.713 1.00 81.31 94 LEU A O 1
ATOM 789 N N . TYR A 1 95 ? 12.105 5.919 -4.289 1.00 76.19 95 TYR A N 1
ATOM 790 C CA . TYR A 1 95 ? 12.294 6.851 -3.182 1.00 76.19 95 TYR A CA 1
ATOM 791 C C . TYR A 1 95 ? 13.695 6.757 -2.555 1.00 76.19 95 TYR A C 1
ATOM 793 O O . TYR A 1 95 ? 14.271 7.775 -2.172 1.00 76.19 95 TYR A O 1
ATOM 801 N N . ASP A 1 96 ? 14.282 5.560 -2.498 1.00 74.06 96 ASP A N 1
ATOM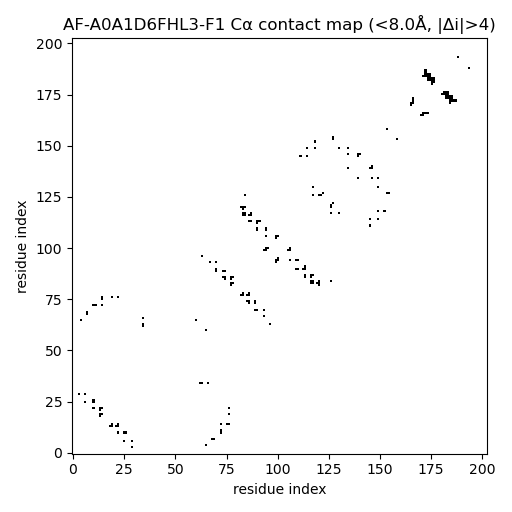 802 C CA . ASP A 1 96 ? 15.626 5.343 -1.953 1.00 74.06 96 ASP A CA 1
ATOM 803 C C . ASP A 1 96 ? 16.747 5.954 -2.812 1.00 74.06 96 ASP A C 1
ATOM 805 O O . ASP A 1 96 ? 17.854 6.163 -2.310 1.00 74.06 96 ASP A O 1
ATOM 809 N N . ILE A 1 97 ? 16.467 6.320 -4.069 1.00 75.19 97 ILE A N 1
ATOM 810 C CA . ILE A 1 97 ? 17.433 6.997 -4.941 1.00 75.19 97 ILE A CA 1
ATOM 811 C C . ILE A 1 97 ? 17.756 8.397 -4.369 1.00 75.19 97 ILE A C 1
ATOM 813 O O . ILE A 1 97 ? 16.844 9.210 -4.186 1.00 75.19 97 ILE A O 1
ATOM 817 N N . PRO A 1 98 ? 19.041 8.733 -4.124 1.00 62.22 98 PRO A N 1
ATOM 818 C CA . PRO A 1 98 ? 19.433 9.997 -3.488 1.00 62.22 98 PRO A CA 1
ATOM 819 C C . PRO A 1 98 ? 19.016 11.234 -4.298 1.00 62.22 98 PRO A C 1
ATOM 821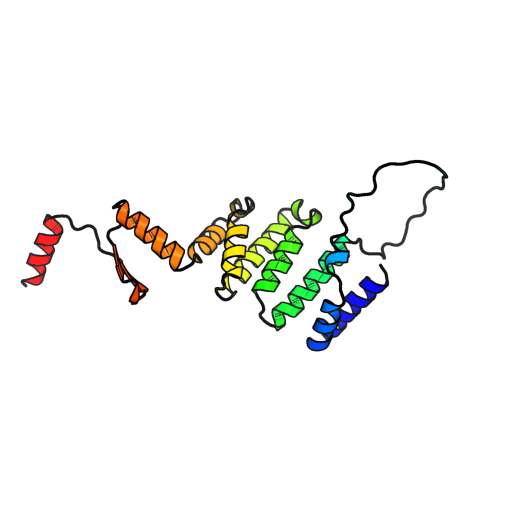 O O . PRO A 1 98 ? 18.563 12.213 -3.716 1.00 62.22 98 PRO A O 1
ATOM 824 N N . ALA A 1 99 ? 19.031 11.147 -5.633 1.00 61.88 99 ALA A N 1
ATOM 825 C CA . ALA A 1 99 ? 18.614 12.227 -6.537 1.00 61.88 99 ALA A CA 1
ATOM 826 C C . ALA A 1 99 ? 17.140 12.661 -6.379 1.00 61.88 99 ALA A C 1
ATOM 828 O O . ALA A 1 99 ? 16.754 13.740 -6.816 1.00 61.88 99 ALA A O 1
ATOM 829 N N . THR A 1 100 ? 16.293 11.821 -5.781 1.00 60.47 100 THR A N 1
ATOM 830 C CA . THR A 1 100 ? 14.874 12.118 -5.522 1.00 60.47 100 THR A CA 1
ATOM 831 C C . THR A 1 100 ? 14.599 12.585 -4.095 1.00 60.47 100 THR A C 1
ATOM 833 O O . THR A 1 100 ? 13.499 13.068 -3.836 1.00 60.47 100 THR A O 1
ATOM 836 N N . LYS A 1 101 ? 15.572 12.475 -3.178 1.00 61.41 101 LYS A N 1
ATOM 837 C CA . LYS A 1 101 ? 15.440 12.932 -1.783 1.00 61.41 101 LYS A CA 1
ATOM 838 C C . LYS A 1 101 ? 15.698 14.432 -1.619 1.00 61.41 101 LYS A C 1
ATOM 840 O O . LYS A 1 101 ? 15.220 15.013 -0.653 1.00 61.41 101 LYS A O 1
ATOM 845 N N . GLU A 1 102 ? 16.417 15.045 -2.557 1.00 65.75 102 GLU A N 1
ATOM 846 C CA . GLU A 1 102 ? 16.800 16.464 -2.499 1.00 65.75 102 GLU A CA 1
ATOM 847 C C . GLU A 1 102 ? 15.618 17.416 -2.773 1.00 65.75 102 GLU A C 1
ATOM 849 O O . GLU A 1 102 ? 15.543 18.483 -2.169 1.00 65.75 102 GLU A O 1
ATOM 854 N N . ASP A 1 103 ? 14.648 17.006 -3.604 1.00 74.06 103 ASP A N 1
ATOM 855 C CA . ASP A 1 103 ? 13.520 17.850 -4.022 1.00 74.06 103 ASP A CA 1
ATOM 856 C C . ASP A 1 103 ? 12.180 17.436 -3.369 1.00 74.06 103 ASP A C 1
ATOM 858 O O . ASP A 1 103 ? 11.608 16.403 -3.751 1.00 74.06 103 ASP A O 1
ATOM 862 N N . PRO A 1 104 ? 11.583 18.260 -2.480 1.00 69.12 104 PRO A N 1
ATOM 863 C CA . PRO A 1 104 ? 10.285 17.971 -1.855 1.00 69.12 104 PRO A CA 1
ATOM 864 C C . PRO A 1 104 ? 9.134 17.801 -2.841 1.00 69.12 104 PRO A C 1
ATOM 866 O O . PRO A 1 104 ? 8.258 16.954 -2.672 1.00 69.12 104 PRO A O 1
ATOM 869 N N . THR A 1 105 ? 9.179 18.522 -3.953 1.00 76.94 105 THR A N 1
ATOM 870 C CA . THR A 1 105 ? 8.146 18.473 -4.991 1.00 76.94 105 THR A CA 1
ATOM 871 C C . THR A 1 105 ? 8.050 17.115 -5.693 1.00 76.94 105 THR A C 1
ATOM 873 O O . THR A 1 105 ? 6.976 16.756 -6.179 1.00 76.94 105 THR A O 1
ATOM 876 N N . LYS A 1 106 ? 9.143 16.340 -5.737 1.00 78.69 106 LYS A N 1
ATOM 877 C CA . LYS A 1 106 ? 9.202 15.051 -6.441 1.00 78.69 106 LYS A CA 1
ATOM 878 C C . LYS A 1 106 ? 8.869 13.874 -5.532 1.00 78.69 106 LYS A C 1
ATOM 880 O O . LYS A 1 106 ? 8.193 12.950 -5.987 1.00 78.69 106 LYS A O 1
ATOM 885 N N . TRP A 1 107 ? 9.285 13.893 -4.265 1.00 79.81 107 TRP A N 1
ATOM 886 C CA . TRP A 1 107 ? 9.038 12.757 -3.374 1.00 79.81 107 TRP A CA 1
ATOM 887 C C . TRP A 1 107 ? 7.646 12.758 -2.737 1.00 79.81 107 TRP A C 1
ATOM 889 O O . TRP A 1 107 ? 7.081 11.678 -2.571 1.00 79.81 107 TRP A O 1
ATOM 899 N N . ILE A 1 108 ? 7.034 13.918 -2.464 1.00 81.62 108 ILE A N 1
ATOM 900 C CA . ILE A 1 108 ? 5.660 14.000 -1.927 1.00 81.62 108 ILE A CA 1
ATOM 901 C C . ILE A 1 108 ? 4.653 13.205 -2.781 1.00 81.62 108 ILE A C 1
ATOM 903 O O . ILE A 1 108 ? 3.930 12.368 -2.230 1.00 81.62 108 ILE A O 1
ATOM 907 N N . PRO A 1 109 ? 4.565 13.389 -4.117 1.00 83.75 109 PRO A N 1
ATOM 908 C CA . PRO A 1 109 ? 3.620 12.625 -4.928 1.00 83.75 109 PRO A CA 1
ATOM 909 C C . PRO A 1 109 ? 3.964 11.132 -4.997 1.00 83.75 109 PRO A C 1
ATOM 911 O O . PRO A 1 109 ? 3.052 10.319 -5.126 1.00 83.75 109 PRO A O 1
ATOM 914 N N . ILE A 1 110 ? 5.244 10.756 -4.896 1.00 81.88 110 ILE A N 1
ATOM 915 C CA . ILE A 1 110 ? 5.665 9.347 -4.842 1.00 81.88 110 ILE A CA 1
ATOM 916 C C . ILE A 1 110 ? 5.186 8.717 -3.535 1.00 81.88 110 ILE A C 1
ATOM 918 O O . ILE A 1 110 ? 4.548 7.670 -3.566 1.00 81.88 110 ILE A O 1
ATOM 922 N N . LEU A 1 111 ? 5.401 9.389 -2.404 1.00 81.06 111 LEU A N 1
ATOM 923 C CA 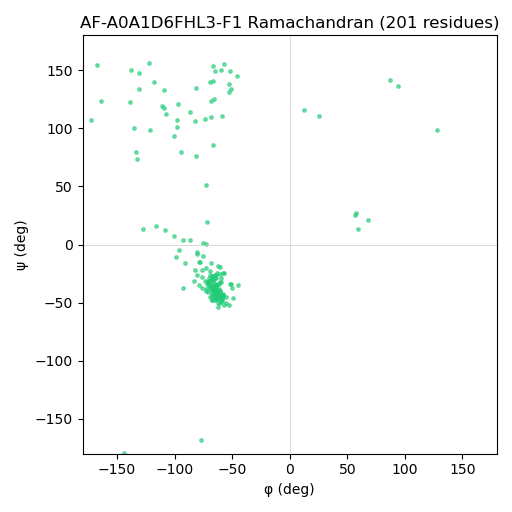. LEU A 1 111 ? 4.970 8.912 -1.095 1.00 81.06 111 LEU A CA 1
ATOM 924 C C . LEU A 1 111 ? 3.446 8.779 -1.021 1.00 81.06 111 LEU A C 1
ATOM 926 O O . LEU A 1 111 ? 2.933 7.759 -0.574 1.00 81.06 111 LEU A O 1
ATOM 930 N N . ARG A 1 112 ? 2.704 9.757 -1.558 1.00 83.06 112 ARG A N 1
ATOM 931 C CA . ARG A 1 112 ? 1.238 9.663 -1.675 1.00 83.06 112 ARG A CA 1
ATOM 932 C C . ARG A 1 112 ? 0.806 8.441 -2.478 1.00 83.06 112 ARG A C 1
ATOM 934 O O . ARG A 1 112 ? -0.132 7.761 -2.076 1.00 83.06 112 ARG A O 1
ATOM 941 N N . LYS A 1 113 ? 1.472 8.167 -3.604 1.00 84.06 113 LYS A N 1
ATOM 942 C CA . LYS A 1 113 ? 1.195 6.977 -4.420 1.00 84.06 113 LYS A CA 1
ATOM 943 C C . LYS A 1 113 ? 1.474 5.696 -3.637 1.00 84.06 113 LYS A C 1
ATOM 945 O O . LYS A 1 113 ? 0.625 4.816 -3.660 1.00 84.06 113 LYS A O 1
ATOM 950 N N . ILE A 1 114 ? 2.591 5.618 -2.907 1.00 83.19 114 ILE A N 1
ATOM 951 C CA . ILE A 1 114 ? 2.908 4.475 -2.033 1.00 83.19 114 ILE A CA 1
ATOM 952 C C . ILE A 1 114 ? 1.771 4.241 -1.038 1.00 83.19 114 ILE A C 1
ATOM 954 O O . ILE A 1 114 ? 1.257 3.131 -0.971 1.00 83.19 114 ILE A O 1
ATOM 958 N N . CYS A 1 115 ? 1.324 5.283 -0.330 1.00 82.31 115 CYS A N 1
ATOM 959 C CA . CYS A 1 115 ? 0.233 5.160 0.637 1.00 82.31 115 CYS A CA 1
ATOM 960 C C . CYS A 1 115 ? -1.057 4.630 -0.008 1.00 82.31 115 CYS A C 1
ATOM 962 O O . CYS A 1 115 ? -1.695 3.746 0.551 1.00 82.31 115 CYS A O 1
ATOM 964 N N . TRP A 1 116 ? -1.430 5.132 -1.190 1.00 84.69 116 TRP A N 1
ATOM 965 C CA . TRP A 1 116 ? -2.620 4.655 -1.902 1.00 84.69 116 TRP A CA 1
ATOM 966 C C . TRP A 1 116 ? -2.501 3.196 -2.339 1.00 84.69 116 TRP A C 1
ATOM 968 O O . TRP A 1 116 ? -3.412 2.413 -2.088 1.00 84.69 116 TRP A O 1
ATOM 978 N N . TYR A 1 117 ? -1.385 2.810 -2.957 1.00 84.62 117 TYR A N 1
ATOM 979 C CA . TYR A 1 117 ? -1.188 1.428 -3.398 1.00 84.62 117 TYR A CA 1
ATOM 980 C C . TYR A 1 117 ? -1.083 0.453 -2.222 1.00 84.62 117 TYR A C 1
ATOM 982 O O . TYR A 1 117 ? -1.536 -0.681 -2.333 1.00 84.62 117 TYR A O 1
ATOM 990 N N . LEU A 1 118 ? -0.566 0.900 -1.077 1.00 82.06 118 LEU A N 1
ATOM 991 C CA . LEU A 1 118 ? -0.482 0.091 0.134 1.00 82.06 118 LEU A CA 1
ATOM 992 C C . LEU A 1 118 ? -1.859 -0.199 0.749 1.00 82.06 118 LEU A C 1
ATOM 994 O O . LEU A 1 118 ? -2.041 -1.253 1.350 1.00 82.06 118 LEU A O 1
ATOM 998 N N . VAL A 1 119 ? -2.815 0.718 0.579 1.00 80.44 119 VAL A N 1
ATOM 999 C CA . VAL A 1 119 ? -4.215 0.568 1.018 1.00 80.44 119 VAL A CA 1
ATOM 1000 C C . VAL A 1 119 ? -5.015 -0.308 0.058 1.00 80.44 119 VAL A C 1
ATOM 1002 O O . VAL A 1 119 ? -5.898 -1.040 0.487 1.00 80.44 119 VAL A O 1
ATOM 1005 N N . LEU A 1 120 ? -4.713 -0.232 -1.239 1.00 81.94 120 LEU A N 1
ATOM 1006 C CA . LEU A 1 120 ? -5.340 -1.074 -2.262 1.00 81.94 120 LEU A CA 1
ATOM 1007 C C . LEU A 1 120 ? -4.800 -2.510 -2.258 1.00 81.94 120 LEU A C 1
ATOM 1009 O O . LEU A 1 120 ? -5.459 -3.412 -2.772 1.00 81.94 120 LEU A O 1
ATOM 1013 N N . ALA A 1 121 ? -3.600 -2.724 -1.719 1.00 82.00 121 ALA A N 1
ATOM 1014 C CA . ALA A 1 121 ? -2.998 -4.043 -1.640 1.00 82.00 121 ALA A CA 1
ATOM 1015 C C . ALA A 1 121 ? -3.782 -4.960 -0.683 1.00 82.00 121 ALA A C 1
ATOM 1017 O O . ALA A 1 121 ? -4.216 -4.512 0.382 1.00 82.00 121 ALA A O 1
ATOM 1018 N N . PRO A 1 122 ? -3.938 -6.253 -1.025 1.00 78.00 122 PRO A N 1
ATOM 1019 C CA . PRO A 1 122 ? -4.528 -7.222 -0.114 1.00 78.00 122 PRO A CA 1
ATOM 1020 C C . PRO A 1 122 ? -3.701 -7.323 1.172 1.00 78.00 122 PRO A C 1
ATOM 1022 O O . PRO A 1 122 ? -2.483 -7.120 1.172 1.00 78.00 122 PRO A O 1
ATOM 1025 N N . HIS A 1 123 ? -4.378 -7.640 2.273 1.00 75.50 123 HIS A N 1
ATOM 1026 C CA . HIS A 1 123 ? -3.736 -7.764 3.573 1.00 75.50 123 HIS A CA 1
ATOM 1027 C C . HIS A 1 123 ? -2.909 -9.055 3.629 1.00 75.50 123 HIS A C 1
ATOM 1029 O O . HIS A 1 123 ? -3.452 -10.156 3.660 1.00 75.50 123 HIS A O 1
ATOM 1035 N N . ASP A 1 124 ? -1.590 -8.896 3.606 1.00 77.88 124 ASP A N 1
ATOM 1036 C CA . ASP A 1 124 ? -0.588 -9.961 3.635 1.00 77.88 124 ASP A CA 1
ATOM 1037 C C . ASP A 1 124 ? 0.454 -9.599 4.711 1.00 77.88 124 ASP A C 1
ATOM 1039 O O . ASP A 1 124 ? 0.734 -8.409 4.891 1.00 77.88 124 ASP A O 1
ATOM 1043 N N . PRO A 1 125 ? 1.075 -10.562 5.418 1.00 78.00 125 PRO A N 1
ATOM 1044 C CA . PRO A 1 125 ? 2.219 -10.293 6.297 1.00 78.00 125 PRO A CA 1
ATOM 1045 C C . PRO A 1 125 ? 3.284 -9.366 5.685 1.00 78.00 125 PRO A C 1
ATOM 1047 O O . PRO A 1 125 ? 3.879 -8.530 6.373 1.00 78.00 125 PRO A O 1
ATOM 1050 N N . MET A 1 126 ? 3.504 -9.471 4.374 1.00 79.44 126 MET A N 1
ATOM 1051 C CA . MET A 1 126 ? 4.412 -8.613 3.622 1.00 79.44 126 MET A CA 1
ATOM 1052 C C . MET A 1 126 ? 3.926 -7.158 3.540 1.00 79.44 126 MET A C 1
ATOM 1054 O O . MET A 1 126 ? 4.734 -6.232 3.639 1.00 79.44 126 MET A O 1
ATOM 1058 N N . GLN A 1 127 ? 2.614 -6.951 3.401 1.00 84.38 127 GLN A N 1
ATOM 1059 C CA . GLN A 1 127 ? 1.979 -5.635 3.439 1.00 84.38 127 GLN A CA 1
ATOM 1060 C C . GLN A 1 127 ? 2.184 -4.987 4.810 1.00 84.38 127 GLN A C 1
ATOM 1062 O O . GLN A 1 127 ? 2.628 -3.843 4.864 1.00 84.38 127 GLN A O 1
ATOM 1067 N N . SER A 1 128 ? 1.968 -5.735 5.897 1.00 79.19 128 SER A N 1
ATOM 1068 C CA . SER A 1 128 ? 2.147 -5.249 7.272 1.00 79.19 128 SER A CA 1
ATOM 1069 C C . SER A 1 128 ? 3.601 -4.872 7.566 1.00 79.19 128 SER A C 1
ATOM 1071 O O . SER A 1 128 ? 3.872 -3.838 8.176 1.00 79.19 128 SER A O 1
ATOM 1073 N N . SER A 1 129 ? 4.566 -5.658 7.076 1.00 83.31 129 SER A N 1
ATOM 1074 C CA . SER A 1 129 ? 5.989 -5.304 7.175 1.00 83.31 129 SER A CA 1
ATOM 1075 C C . SER A 1 129 ? 6.302 -3.995 6.440 1.00 83.31 129 SER A C 1
ATOM 1077 O O . SER A 1 129 ? 6.979 -3.121 6.984 1.00 83.31 129 SER A O 1
ATOM 1079 N N . LEU A 1 130 ? 5.769 -3.826 5.226 1.00 80.62 130 LEU A N 1
ATOM 1080 C CA . LEU A 1 130 ? 5.968 -2.616 4.428 1.00 80.62 130 LEU A CA 1
ATOM 1081 C C . LEU A 1 130 ? 5.242 -1.396 5.016 1.00 80.62 130 LEU A C 1
ATOM 1083 O O . LEU A 1 130 ? 5.752 -0.277 4.934 1.00 80.62 130 LEU A O 1
ATOM 1087 N N . LEU A 1 131 ? 4.084 -1.613 5.637 1.00 82.06 131 LEU A N 1
ATOM 1088 C CA . LEU A 1 131 ? 3.319 -0.620 6.383 1.00 82.06 131 LEU A CA 1
ATOM 1089 C C . LEU A 1 131 ? 4.112 -0.103 7.578 1.00 82.06 131 LEU A C 1
ATOM 1091 O O . LEU A 1 131 ? 4.284 1.107 7.700 1.00 82.06 131 LEU A O 1
ATOM 1095 N N . ASN A 1 132 ? 4.656 -1.000 8.399 1.00 81.94 132 ASN A N 1
ATOM 1096 C CA . ASN A 1 132 ? 5.479 -0.626 9.547 1.00 81.94 132 ASN A CA 1
ATOM 1097 C C . ASN A 1 132 ? 6.733 0.140 9.113 1.00 81.94 132 ASN A C 1
ATOM 1099 O O . ASN A 1 132 ? 7.002 1.215 9.644 1.00 81.94 132 ASN A O 1
ATOM 1103 N N . ALA A 1 133 ? 7.420 -0.331 8.067 1.00 81.12 133 ALA A N 1
ATOM 1104 C CA . ALA A 1 133 ? 8.573 0.371 7.507 1.00 81.12 133 ALA A CA 1
ATOM 1105 C C . ALA A 1 133 ? 8.209 1.773 6.989 1.00 81.12 133 ALA A C 1
ATOM 1107 O O . ALA A 1 133 ? 8.957 2.721 7.199 1.00 81.12 133 ALA A O 1
ATOM 1108 N N . THR A 1 134 ? 7.047 1.919 6.342 1.00 81.00 134 THR A N 1
ATOM 1109 C CA . THR A 1 134 ? 6.569 3.229 5.881 1.00 81.00 134 THR A CA 1
ATOM 1110 C C . THR A 1 134 ? 6.230 4.117 7.079 1.00 81.00 134 THR A C 1
ATOM 1112 O O . THR A 1 134 ? 6.601 5.279 7.075 1.00 81.00 134 THR A O 1
ATOM 1115 N N . LEU A 1 135 ? 5.581 3.600 8.132 1.00 76.44 135 LEU A N 1
ATOM 1116 C CA . LEU A 1 135 ? 5.203 4.352 9.342 1.00 76.44 135 LEU A CA 1
ATOM 1117 C C . LEU A 1 135 ? 6.392 4.891 10.157 1.00 76.44 135 LEU A C 1
ATOM 1119 O O . LEU A 1 135 ? 6.228 5.900 10.859 1.00 76.44 135 LEU A O 1
ATOM 1123 N N . GLU A 1 136 ? 7.550 4.234 10.067 1.00 78.81 136 GLU A N 1
ATOM 1124 C CA . GLU A 1 136 ? 8.822 4.668 10.658 1.00 78.81 136 GLU A CA 1
ATOM 1125 C C . GLU A 1 136 ? 9.449 5.869 9.923 1.00 78.81 136 GLU A C 1
ATOM 1127 O O . GLU A 1 136 ? 10.253 6.602 10.510 1.00 78.81 136 GLU A O 1
ATOM 1132 N N . ASP A 1 137 ? 9.060 6.132 8.669 1.00 76.31 137 ASP A N 1
ATOM 1133 C CA . ASP A 1 137 ? 9.639 7.213 7.874 1.00 76.31 137 ASP A CA 1
ATOM 1134 C C . ASP A 1 137 ? 9.254 8.603 8.414 1.00 76.31 137 ASP A C 1
ATOM 1136 O O . ASP A 1 137 ? 8.086 8.996 8.489 1.00 76.31 137 ASP A O 1
ATOM 1140 N N . LYS A 1 138 ? 10.271 9.421 8.719 1.00 69.69 138 LYS A N 1
ATOM 1141 C CA . LYS A 1 138 ? 10.117 10.786 9.270 1.00 69.69 138 LYS A CA 1
ATOM 1142 C C . LYS A 1 138 ? 9.344 11.738 8.345 1.00 69.69 138 LYS A C 1
ATOM 1144 O O . LYS A 1 138 ? 8.709 12.683 8.817 1.00 69.69 138 LYS A O 1
ATOM 1149 N N . ASN A 1 139 ? 9.357 11.463 7.042 1.00 69.50 139 ASN A N 1
ATOM 1150 C CA . ASN A 1 139 ? 8.749 12.300 6.001 1.00 69.50 139 ASN A CA 1
ATOM 1151 C C . ASN A 1 139 ? 7.217 12.198 5.954 1.00 69.50 139 ASN A C 1
ATOM 1153 O O . ASN A 1 139 ? 6.558 13.031 5.336 1.00 69.50 139 ASN A O 1
ATOM 1157 N N . LEU A 1 140 ? 6.625 11.249 6.689 1.00 63.31 140 LEU A N 1
ATOM 1158 C CA . LEU A 1 140 ? 5.177 11.199 6.925 1.00 63.31 140 LEU A CA 1
ATOM 1159 C C . LEU A 1 140 ? 4.632 12.418 7.673 1.00 63.31 140 LEU A C 1
ATOM 1161 O O . LEU A 1 140 ? 3.424 12.653 7.643 1.00 63.31 140 LEU A O 1
ATOM 1165 N N . SER A 1 141 ? 5.497 13.182 8.344 1.00 63.53 141 SER A N 1
ATOM 1166 C CA . SER A 1 141 ? 5.111 14.406 9.052 1.00 63.53 141 SER A CA 1
ATOM 1167 C C . SER A 1 141 ? 4.482 15.442 8.114 1.00 63.53 141 SER A C 1
ATOM 1169 O O . SER A 1 141 ? 3.613 16.197 8.540 1.00 63.53 141 SER A O 1
ATOM 1171 N N . GLU A 1 142 ? 4.855 15.437 6.830 1.00 70.88 142 GLU A N 1
ATOM 1172 C CA . GLU A 1 142 ? 4.295 16.356 5.835 1.00 70.88 142 GLU A CA 1
ATOM 1173 C C . GLU A 1 142 ? 2.899 15.955 5.348 1.00 70.88 142 GLU A C 1
ATOM 1175 O O . GLU A 1 142 ? 2.194 16.774 4.757 1.00 70.88 142 GLU A O 1
ATOM 1180 N N . ILE A 1 143 ? 2.462 14.714 5.600 1.00 73.56 143 ILE A N 1
ATOM 1181 C CA . ILE A 1 143 ? 1.130 14.263 5.193 1.00 73.56 143 ILE A CA 1
ATOM 1182 C C . ILE A 1 143 ? 0.400 13.540 6.332 1.00 73.56 143 ILE A C 1
ATOM 1184 O O . ILE A 1 143 ? 0.204 12.318 6.297 1.00 73.56 143 ILE A O 1
ATOM 1188 N N . PRO A 1 144 ? -0.067 14.302 7.341 1.00 73.38 144 PRO A N 1
ATOM 1189 C CA . PRO A 1 144 ? -0.679 13.744 8.545 1.00 73.38 144 PRO A CA 1
ATOM 1190 C C . PRO A 1 144 ? -1.932 12.908 8.251 1.00 73.38 144 PRO A C 1
ATOM 1192 O O . PRO A 1 144 ? -2.165 11.905 8.921 1.00 73.38 144 PRO A O 1
ATOM 1195 N N . ASN A 1 145 ? -2.697 13.257 7.210 1.00 76.38 145 ASN A N 1
ATOM 1196 C CA . ASN A 1 145 ? -3.904 12.518 6.823 1.00 76.38 145 ASN A CA 1
ATOM 1197 C C . ASN A 1 145 ? -3.590 11.095 6.334 1.00 76.38 145 ASN A C 1
ATOM 1199 O O . ASN A 1 145 ? -4.280 10.157 6.722 1.00 76.38 145 ASN A O 1
ATOM 1203 N N . PHE A 1 146 ? -2.531 10.901 5.534 1.00 70.38 146 PHE A N 1
ATOM 1204 C CA . PHE A 1 146 ? -2.145 9.547 5.108 1.00 70.38 146 PHE A CA 1
ATOM 1205 C C . PHE A 1 146 ? -1.534 8.758 6.259 1.00 70.38 146 PHE A C 1
ATOM 1207 O O . PHE A 1 146 ? -1.787 7.567 6.367 1.00 70.38 146 PHE A O 1
ATOM 1214 N N . ARG A 1 147 ? -0.800 9.411 7.167 1.00 72.56 147 ARG A N 1
ATOM 1215 C CA . ARG A 1 147 ? -0.319 8.761 8.393 1.00 72.56 147 ARG A CA 1
ATOM 1216 C C . ARG A 1 147 ? -1.476 8.237 9.245 1.00 72.56 147 ARG A C 1
ATOM 1218 O O . ARG A 1 147 ? -1.388 7.126 9.757 1.00 72.56 147 ARG A O 1
ATOM 1225 N N . LEU A 1 148 ? -2.546 9.019 9.400 1.00 72.50 148 LEU A N 1
ATOM 1226 C CA . LEU A 1 148 ? -3.747 8.584 10.115 1.00 72.50 148 LEU A CA 1
ATOM 1227 C C . LEU A 1 148 ? -4.407 7.394 9.410 1.00 72.50 148 LEU A C 1
ATOM 1229 O O . LEU A 1 148 ? -4.729 6.408 10.060 1.00 72.50 148 LEU A O 1
ATOM 1233 N N . LEU A 1 149 ? -4.543 7.466 8.086 1.00 74.12 149 LEU A N 1
ATOM 1234 C CA . LEU A 1 149 ? -5.133 6.402 7.278 1.00 74.12 149 LEU A CA 1
ATOM 1235 C C . LEU A 1 149 ? -4.335 5.090 7.375 1.00 74.12 149 LEU A C 1
ATOM 1237 O O . LEU A 1 149 ? -4.913 4.033 7.597 1.00 74.12 149 LEU A O 1
ATOM 1241 N N . LEU A 1 150 ? -3.003 5.157 7.299 1.00 73.31 150 LEU A N 1
ATOM 1242 C CA . LEU A 1 150 ? -2.127 3.994 7.479 1.00 73.31 150 LEU A CA 1
ATOM 1243 C C . LEU A 1 150 ? -2.219 3.412 8.897 1.00 73.31 150 LEU A C 1
ATOM 1245 O O . LEU A 1 150 ? -2.191 2.199 9.061 1.00 73.31 150 LEU A O 1
ATOM 1249 N N . LYS A 1 151 ? -2.392 4.261 9.919 1.00 73.94 151 LYS A N 1
ATOM 1250 C CA . LYS A 1 151 ? -2.673 3.813 11.292 1.00 73.94 151 LYS A CA 1
ATOM 1251 C C . LYS A 1 151 ? -4.057 3.185 11.461 1.00 73.94 151 LYS A C 1
ATOM 1253 O O . LYS A 1 151 ? -4.248 2.409 12.384 1.00 73.94 151 LYS A O 1
ATOM 1258 N N . GLN A 1 152 ? -5.031 3.543 10.631 1.00 68.44 152 GLN A N 1
ATOM 1259 C CA . GLN A 1 152 ? -6.353 2.910 10.643 1.00 68.44 152 GLN A CA 1
ATOM 1260 C C . GLN A 1 152 ? -6.360 1.582 9.887 1.00 68.44 152 GLN A C 1
ATOM 1262 O O . GLN A 1 152 ? -7.147 0.705 10.217 1.00 68.44 152 GLN A O 1
ATOM 1267 N N . LEU A 1 153 ? -5.461 1.423 8.914 1.00 67.06 153 LEU A N 1
ATOM 1268 C CA . LEU A 1 153 ? -5.241 0.178 8.174 1.00 67.06 153 LEU A CA 1
ATOM 1269 C C . LEU A 1 153 ? -4.527 -0.906 9.007 1.00 67.06 153 LEU A C 1
ATOM 1271 O O . LEU A 1 153 ? -4.234 -1.987 8.504 1.00 67.06 153 LEU A O 1
ATOM 1275 N N . VAL A 1 154 ? -4.212 -0.594 10.264 1.00 64.31 154 VAL A N 1
ATOM 1276 C CA . VAL A 1 154 ? -3.595 -1.496 11.234 1.00 64.31 154 VAL A CA 1
ATOM 1277 C C . VAL A 1 154 ? -4.390 -2.797 11.329 1.00 64.31 154 VAL A C 1
ATOM 1279 O O . VAL A 1 154 ? -5.623 -2.806 11.305 1.00 64.31 154 VAL A O 1
ATOM 1282 N N . THR A 1 155 ? -3.641 -3.896 11.397 1.00 64.69 155 THR A N 1
ATOM 1283 C CA . THR A 1 155 ? -4.148 -5.271 11.410 1.00 64.69 155 THR A CA 1
ATOM 1284 C C . THR A 1 155 ? -5.227 -5.444 12.487 1.00 64.69 155 THR A C 1
ATOM 1286 O O . THR A 1 155 ? -5.180 -4.809 13.545 1.00 64.69 155 THR A O 1
ATOM 1289 N N . MET A 1 156 ? -6.197 -6.336 12.255 1.00 63.91 156 MET A N 1
ATOM 1290 C CA . MET A 1 156 ? -7.232 -6.660 13.251 1.00 63.91 156 MET A CA 1
ATOM 1291 C C . MET A 1 156 ? -6.619 -7.038 14.611 1.00 63.91 156 MET A C 1
ATOM 1293 O O . MET A 1 156 ? -7.164 -6.690 15.654 1.00 63.91 156 MET A O 1
ATOM 1297 N N . GLU A 1 157 ? -5.455 -7.684 14.593 1.00 67.50 157 GLU A N 1
ATOM 1298 C CA . GLU A 1 157 ? -4.714 -8.123 15.777 1.00 67.50 157 GLU A CA 1
ATOM 1299 C C . GLU A 1 157 ? -4.125 -6.955 16.579 1.00 67.50 157 GLU A C 1
ATOM 1301 O O . GLU A 1 157 ? -4.250 -6.902 17.803 1.00 67.50 157 GLU A O 1
ATOM 1306 N N . GLU A 1 158 ? -3.503 -5.985 15.911 1.00 71.62 158 GLU A N 1
ATOM 1307 C CA . GLU A 1 158 ? -2.976 -4.788 16.568 1.00 71.62 158 GLU A CA 1
ATOM 1308 C C . GLU A 1 158 ? -4.106 -3.874 17.053 1.00 71.62 158 GLU A C 1
ATOM 1310 O O . GLU A 1 158 ? -3.999 -3.289 18.134 1.00 71.62 158 GLU A O 1
ATOM 1315 N N . ALA A 1 159 ? -5.209 -3.793 16.303 1.00 72.69 159 ALA A N 1
ATOM 1316 C CA . ALA A 1 159 ? -6.411 -3.090 16.731 1.00 72.69 159 ALA A CA 1
ATOM 1317 C C . ALA A 1 159 ? -7.026 -3.748 17.979 1.00 72.69 159 ALA A C 1
ATOM 1319 O O . ALA A 1 159 ? -7.369 -3.048 18.934 1.00 72.69 159 ALA A O 1
ATOM 1320 N N . GLU A 1 160 ? -7.104 -5.083 18.020 1.00 76.81 160 GLU A N 1
ATOM 1321 C CA . GLU A 1 160 ? -7.562 -5.833 19.194 1.00 76.81 160 GLU A CA 1
ATOM 1322 C C . GLU A 1 160 ? -6.633 -5.612 20.389 1.00 76.81 160 GLU A C 1
ATOM 1324 O O . GLU A 1 160 ? -7.105 -5.319 21.489 1.00 76.81 160 GLU A O 1
ATOM 1329 N N . LYS A 1 161 ? -5.314 -5.699 20.188 1.00 80.00 161 LYS A N 1
ATOM 1330 C CA . LYS A 1 161 ? -4.328 -5.454 21.244 1.00 80.00 161 LYS A CA 1
ATOM 1331 C C . LYS A 1 161 ? -4.469 -4.042 21.810 1.00 80.00 161 LYS A C 1
ATOM 1333 O O . LYS A 1 161 ? -4.542 -3.875 23.024 1.00 80.00 161 LYS A O 1
ATOM 1338 N N . HIS A 1 162 ? -4.586 -3.040 20.941 1.00 79.31 162 HIS A N 1
ATOM 1339 C CA . HIS A 1 162 ? -4.758 -1.653 21.357 1.00 79.31 162 HIS A CA 1
ATOM 1340 C C . HIS A 1 162 ? -6.075 -1.435 22.117 1.00 79.31 162 HIS A C 1
ATOM 1342 O O . HIS A 1 162 ? -6.093 -0.755 23.144 1.00 79.31 162 HIS A O 1
ATOM 1348 N N . LEU A 1 163 ? -7.171 -2.054 21.664 1.00 81.44 163 LEU A N 1
ATOM 1349 C CA . LEU A 1 163 ? -8.448 -2.045 22.380 1.00 81.44 163 LEU A CA 1
ATOM 1350 C C . LEU A 1 163 ? -8.339 -2.742 23.739 1.00 81.44 163 LEU A C 1
ATOM 1352 O O . LEU A 1 163 ? -8.847 -2.221 24.728 1.00 81.44 163 LEU A O 1
ATOM 1356 N N . SER A 1 164 ? -7.646 -3.877 23.817 1.00 83.12 164 SER A N 1
ATOM 1357 C CA . SER A 1 164 ? -7.413 -4.603 25.067 1.00 83.12 164 SER A CA 1
ATOM 1358 C C . SER A 1 164 ? -6.623 -3.757 26.071 1.00 83.12 164 SER A C 1
ATOM 1360 O O . SER A 1 164 ? -6.998 -3.690 27.242 1.00 83.12 164 SER A O 1
ATOM 1362 N N . ASP A 1 165 ? -5.582 -3.051 25.622 1.00 86.06 165 ASP A N 1
ATOM 1363 C CA . ASP A 1 165 ? -4.798 -2.132 26.457 1.00 86.06 165 ASP A CA 1
ATOM 1364 C C . ASP A 1 165 ? -5.649 -0.939 26.940 1.00 86.06 165 ASP A C 1
ATOM 1366 O O . ASP A 1 165 ? -5.561 -0.510 28.096 1.00 86.06 165 ASP A O 1
ATOM 1370 N N . MET A 1 166 ? -6.536 -0.426 26.083 1.00 83.56 166 MET A N 1
ATOM 1371 C CA . MET A 1 166 ? -7.449 0.675 26.411 1.00 83.56 166 MET A CA 1
ATOM 1372 C C . MET A 1 166 ? -8.548 0.268 27.408 1.00 83.56 166 MET A C 1
ATOM 1374 O O . MET A 1 166 ? -8.921 1.055 28.282 1.00 83.56 166 MET A O 1
ATOM 1378 N N . VAL A 1 167 ? -9.037 -0.973 27.315 1.00 84.75 167 VAL A N 1
ATOM 1379 C CA . VAL A 1 167 ? -9.983 -1.555 28.279 1.00 84.75 167 VAL A CA 1
ATOM 1380 C C . VAL A 1 167 ? -9.294 -1.839 29.615 1.00 84.75 167 VAL A C 1
ATOM 1382 O O . VAL A 1 167 ? -9.848 -1.527 30.669 1.00 84.75 167 VAL A O 1
ATOM 1385 N N . ASN A 1 168 ? -8.060 -2.355 29.597 1.00 85.88 168 ASN A N 1
ATOM 1386 C CA . ASN A 1 168 ? -7.286 -2.614 30.813 1.00 85.88 168 ASN A CA 1
ATOM 1387 C C . ASN A 1 168 ? -6.933 -1.316 31.563 1.00 85.88 168 ASN A C 1
ATOM 1389 O O . ASN A 1 168 ? -7.003 -1.251 32.789 1.00 85.88 168 ASN A O 1
ATOM 1393 N N . SER A 1 169 ? -6.628 -0.247 30.823 1.00 87.25 169 SER A N 1
ATOM 1394 C CA . SER A 1 169 ? -6.385 1.091 31.383 1.00 87.25 169 SER A CA 1
ATOM 1395 C C . SER A 1 169 ? -7.656 1.827 31.834 1.00 87.25 169 SER A C 1
ATOM 1397 O O . SER A 1 169 ? -7.558 2.954 32.315 1.00 87.25 169 SER A O 1
ATOM 1399 N N . LYS A 1 170 ? -8.843 1.207 31.723 1.00 80.38 170 LYS A N 1
ATOM 1400 C CA . LYS A 1 170 ? -10.161 1.773 32.082 1.00 80.38 170 LYS A CA 1
ATOM 1401 C C . LYS A 1 170 ? -10.544 3.056 31.329 1.00 80.38 170 LYS A C 1
ATOM 1403 O O . LYS A 1 170 ? -11.510 3.711 31.708 1.00 80.38 170 LYS A O 1
ATOM 1408 N N . SER A 1 171 ? -9.829 3.403 30.259 1.00 79.50 171 SER A N 1
ATOM 1409 C CA . SER A 1 171 ? -10.161 4.546 29.396 1.00 79.50 171 SER A CA 1
ATOM 1410 C C . SER A 1 171 ? -11.415 4.269 28.555 1.00 79.50 171 SER A C 1
ATOM 1412 O O . SER A 1 171 ? -12.208 5.165 28.272 1.00 79.50 171 SER A O 1
ATOM 1414 N N . LEU A 1 172 ? -11.633 2.998 28.201 1.00 79.88 172 LEU A N 1
ATOM 1415 C CA . LEU A 1 172 ? -12.748 2.540 27.381 1.00 79.88 172 LEU A CA 1
ATOM 1416 C C . LEU A 1 172 ? -13.436 1.343 28.049 1.00 79.88 172 LEU A C 1
ATOM 1418 O O . LEU A 1 172 ? -12.777 0.397 28.468 1.00 79.88 172 LEU A O 1
ATOM 1422 N N . THR A 1 173 ? -14.770 1.342 28.113 1.00 82.25 173 THR A N 1
ATOM 1423 C CA . THR A 1 173 ? -15.529 0.165 28.564 1.00 82.25 173 THR A CA 1
ATOM 1424 C C . THR A 1 173 ? -16.024 -0.598 27.340 1.00 82.25 173 THR A C 1
ATOM 1426 O O . THR A 1 173 ? -17.000 -0.210 26.706 1.00 82.25 173 THR A O 1
ATOM 1429 N N . ALA A 1 174 ? -15.355 -1.689 26.978 1.00 83.19 174 ALA A N 1
ATOM 1430 C CA . ALA A 1 174 ? -15.760 -2.526 25.852 1.00 83.19 174 ALA A CA 1
ATOM 1431 C C . ALA A 1 174 ? -15.639 -4.011 26.198 1.00 83.19 174 ALA A C 1
ATOM 1433 O O . ALA A 1 174 ? -14.811 -4.411 27.015 1.00 83.19 174 ALA A O 1
ATOM 1434 N N . LYS A 1 175 ? -16.490 -4.832 25.582 1.00 81.56 175 LYS A N 1
ATOM 1435 C CA . LYS A 1 175 ? -16.424 -6.293 25.652 1.00 81.56 175 LYS A CA 1
ATOM 1436 C C . LYS A 1 175 ? -16.018 -6.815 24.278 1.00 81.56 175 LYS A C 1
ATOM 1438 O O . LYS A 1 175 ? -16.721 -6.560 23.303 1.00 81.56 175 LYS A O 1
ATOM 1443 N N . ILE A 1 176 ? -14.886 -7.509 24.219 1.00 81.50 176 ILE A N 1
ATOM 1444 C CA . ILE A 1 176 ? -14.334 -8.088 22.991 1.00 81.50 176 ILE A CA 1
ATOM 1445 C C . ILE A 1 176 ? -14.757 -9.558 22.933 1.00 81.50 176 ILE A C 1
ATOM 1447 O O . ILE A 1 176 ? -14.452 -10.322 23.849 1.00 81.50 176 ILE A O 1
ATOM 1451 N N . ASP A 1 177 ? -15.468 -9.943 21.877 1.00 82.62 177 ASP A N 1
ATOM 1452 C CA . ASP A 1 177 ? -15.816 -11.329 21.576 1.00 82.62 177 ASP A CA 1
ATOM 1453 C C . ASP A 1 177 ? -14.867 -11.860 20.492 1.00 82.62 177 ASP A C 1
ATOM 1455 O O . ASP A 1 177 ? -15.072 -11.643 19.299 1.00 82.62 177 ASP A O 1
ATOM 1459 N N . ARG A 1 178 ? -13.776 -12.504 20.926 1.00 78.06 178 ARG A N 1
ATOM 1460 C CA . ARG A 1 178 ? -12.688 -12.991 20.058 1.00 78.06 178 ARG A CA 1
ATOM 1461 C C . ARG A 1 178 ? -13.120 -14.010 18.994 1.00 78.06 178 ARG A C 1
ATOM 1463 O O . ARG A 1 178 ? -12.755 -13.805 17.842 1.00 78.06 178 ARG A O 1
ATOM 1470 N N . PRO A 1 179 ? -13.876 -15.083 19.307 1.00 77.94 179 PRO A N 1
ATOM 1471 C CA . PRO A 1 179 ? -14.287 -16.049 18.285 1.00 77.94 179 PRO A CA 1
ATOM 1472 C C . PRO A 1 179 ? -15.265 -15.461 17.259 1.00 77.94 179 PRO A C 1
ATOM 1474 O O . PRO A 1 179 ? -15.296 -15.926 16.124 1.00 77.94 179 PRO A O 1
ATOM 1477 N N . MET A 1 180 ? -16.046 -14.444 17.637 1.00 72.25 180 MET A N 1
ATOM 1478 C CA . MET A 1 180 ? -16.966 -13.752 16.726 1.00 72.25 180 MET A CA 1
ATOM 1479 C C . MET A 1 180 ? -16.334 -12.542 16.018 1.00 72.25 180 MET A C 1
ATOM 1481 O O . MET A 1 180 ? -16.902 -12.056 15.044 1.00 72.25 180 MET A O 1
ATOM 1485 N N . GLY A 1 181 ? -15.190 -12.037 16.491 1.00 73.44 181 GLY A N 1
ATOM 1486 C CA . GLY A 1 181 ? -14.541 -10.834 15.962 1.00 73.44 181 GLY A CA 1
ATOM 1487 C C . GLY A 1 181 ? -15.320 -9.537 16.218 1.00 73.44 181 GLY A C 1
ATOM 1488 O O . GLY A 1 181 ? -15.127 -8.557 15.502 1.00 73.44 181 GLY A O 1
ATOM 1489 N N . VAL A 1 182 ? -16.220 -9.517 17.209 1.00 79.69 182 VAL A N 1
ATOM 1490 C CA . VAL A 1 182 ? -17.121 -8.381 17.476 1.00 79.69 182 VAL A CA 1
ATOM 1491 C C . VAL A 1 182 ? -16.716 -7.657 18.756 1.00 79.69 182 VAL A C 1
ATOM 1493 O O . VAL A 1 182 ? -16.529 -8.268 19.808 1.00 79.69 182 VAL A O 1
ATOM 1496 N N . VAL A 1 183 ? -16.647 -6.326 18.692 1.00 83.00 183 VAL A N 1
ATOM 1497 C CA . VAL A 1 183 ? -16.389 -5.466 19.855 1.00 83.00 183 VAL A CA 1
ATOM 1498 C C . VAL A 1 183 ? -17.661 -4.708 20.223 1.00 83.00 183 VAL A C 1
ATOM 1500 O O . VAL A 1 183 ? -18.175 -3.909 19.446 1.00 83.00 183 VAL A O 1
ATOM 1503 N N . SER A 1 184 ? -18.173 -4.957 21.429 1.00 83.06 184 SER A N 1
ATOM 1504 C CA . SER A 1 184 ? -19.332 -4.255 21.988 1.00 83.06 184 SER A CA 1
ATOM 1505 C C . SER A 1 184 ? -18.875 -3.137 22.919 1.00 83.06 184 SER A C 1
ATOM 1507 O O . SER A 1 184 ? -18.417 -3.397 24.035 1.00 83.06 184 SER A O 1
ATOM 1509 N N . PHE A 1 185 ? -19.021 -1.892 22.476 1.00 87.19 185 PHE A N 1
ATOM 1510 C CA . PHE A 1 185 ? -18.712 -0.709 23.277 1.00 87.19 185 PHE A CA 1
ATOM 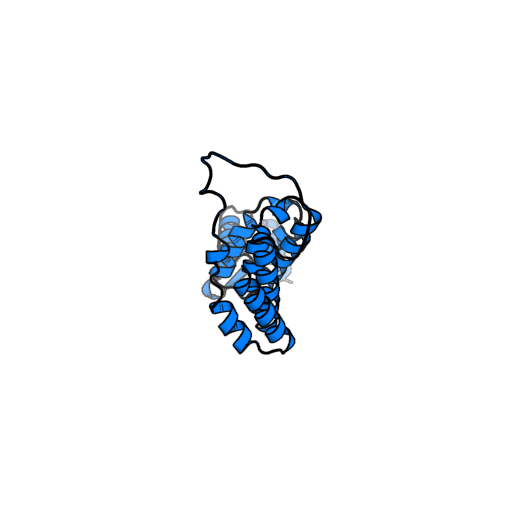1511 C C . PHE A 1 185 ? -19.871 -0.388 24.228 1.00 87.19 185 PHE A C 1
ATOM 1513 O O . PHE A 1 185 ? -21.036 -0.412 23.832 1.00 87.19 185 PHE A O 1
ATOM 1520 N N . ARG A 1 186 ? -19.559 -0.088 25.491 1.00 79.81 186 ARG A N 1
ATOM 1521 C CA . ARG A 1 186 ? -20.520 0.396 26.487 1.00 79.81 186 ARG A CA 1
ATOM 1522 C C . ARG A 1 186 ? -20.122 1.787 26.955 1.00 79.81 186 ARG A C 1
ATOM 1524 O O . ARG A 1 186 ? -18.949 2.070 27.183 1.00 79.81 186 ARG A O 1
ATOM 1531 N N . VAL A 1 187 ? -21.122 2.642 27.133 1.00 73.75 187 VAL A N 1
ATOM 1532 C CA . VAL A 1 187 ? -20.939 3.924 27.815 1.00 73.75 187 VAL A CA 1
ATOM 1533 C C . VAL A 1 187 ? -20.683 3.634 29.292 1.00 73.75 187 VAL A C 1
ATOM 1535 O O . VAL A 1 187 ? -21.309 2.734 29.858 1.00 73.75 187 VAL A O 1
ATOM 1538 N N . VAL A 1 188 ? -19.752 4.369 29.903 1.00 67.88 188 VAL A N 1
ATOM 1539 C CA . VAL A 1 188 ? -19.540 4.325 31.353 1.00 67.88 188 VAL A CA 1
ATOM 1540 C C . VAL A 1 188 ? -20.855 4.729 32.013 1.00 67.88 188 VAL A C 1
ATOM 1542 O O . VAL A 1 188 ? -21.304 5.863 31.872 1.00 67.88 188 VAL A O 1
ATOM 1545 N N . GLN A 1 189 ? -21.516 3.771 32.657 1.00 63.72 189 GLN A N 1
ATOM 1546 C CA . GLN A 1 189 ? -22.756 4.026 33.372 1.00 63.72 189 GLN A CA 1
ATOM 1547 C C . GLN A 1 189 ? -22.424 4.481 34.790 1.00 63.72 189 GLN A C 1
ATOM 1549 O O . GLN A 1 189 ? -21.919 3.700 35.595 1.00 63.72 189 GLN A O 1
ATOM 1554 N N . ASP A 1 190 ? -22.750 5.732 35.108 1.00 64.56 190 ASP A N 1
ATOM 1555 C CA . ASP A 1 190 ? -22.847 6.183 36.495 1.00 64.56 190 ASP A CA 1
ATOM 1556 C C . ASP A 1 190 ? -23.997 5.450 37.194 1.00 64.56 190 ASP A C 1
ATOM 1558 O O . ASP A 1 190 ? -25.010 5.145 36.557 1.00 64.56 190 ASP A O 1
ATOM 1562 N N . CYS A 1 191 ? -23.893 5.222 38.509 1.00 64.06 191 CYS A N 1
ATOM 1563 C CA . CYS A 1 191 ? -24.906 4.504 39.297 1.00 64.06 191 CYS A CA 1
ATOM 1564 C C . CYS A 1 191 ? -26.331 5.044 39.072 1.00 64.06 191 CYS A C 1
ATOM 1566 O O . CYS A 1 191 ? -27.283 4.272 38.964 1.00 64.06 191 CYS A O 1
ATOM 1568 N N . ASN A 1 192 ? -26.470 6.366 38.923 1.00 73.81 192 ASN A N 1
ATOM 1569 C CA . ASN A 1 192 ? -27.748 7.018 38.627 1.00 73.81 192 ASN A CA 1
ATOM 1570 C C . ASN A 1 192 ? -28.245 6.753 37.198 1.00 73.81 192 ASN A C 1
ATOM 1572 O O . ASN A 1 192 ? -29.450 6.668 36.977 1.00 73.81 192 ASN A O 1
ATOM 1576 N N . SER A 1 193 ? -27.344 6.602 36.223 1.00 68.44 193 SER A N 1
ATOM 1577 C CA . SER A 1 193 ? -27.711 6.287 34.836 1.00 68.44 193 SER A CA 1
ATOM 1578 C C . SER A 1 193 ? -28.266 4.866 34.705 1.00 68.44 193 SER A C 1
ATOM 1580 O O . SER A 1 193 ? -29.258 4.661 34.006 1.00 68.44 193 SER A O 1
ATOM 1582 N N . THR A 1 194 ? -27.701 3.903 35.441 1.00 70.06 194 THR A N 1
ATOM 1583 C CA . THR A 1 194 ? -28.207 2.527 35.497 1.00 70.06 194 THR A CA 1
ATOM 1584 C C . THR A 1 194 ? -29.597 2.500 36.120 1.00 70.06 194 THR A C 1
ATOM 1586 O O . THR A 1 194 ? -30.513 1.905 35.552 1.00 70.06 194 THR A O 1
ATOM 1589 N N . LEU A 1 195 ? -29.781 3.222 37.230 1.00 71.31 195 LEU A N 1
ATOM 1590 C CA . LEU A 1 195 ? -31.062 3.314 37.932 1.00 71.31 195 LEU A CA 1
ATOM 1591 C C . LEU A 1 195 ? -32.146 3.970 37.061 1.00 71.31 195 LEU A C 1
ATOM 1593 O O . LEU A 1 195 ? -33.259 3.457 36.967 1.00 71.31 195 LEU A O 1
ATOM 1597 N N . ASN A 1 196 ? -31.794 5.041 36.343 1.00 77.88 196 ASN A N 1
ATOM 1598 C CA . ASN A 1 196 ? -32.687 5.683 35.378 1.00 77.88 196 ASN A CA 1
ATOM 1599 C C . ASN A 1 196 ? -33.029 4.759 34.201 1.00 77.88 196 ASN A C 1
ATOM 1601 O O . ASN A 1 196 ? -34.180 4.735 33.779 1.00 77.88 196 ASN A O 1
ATOM 1605 N N . SER A 1 197 ? -32.073 3.964 33.705 1.00 74.31 197 SER A N 1
ATOM 1606 C CA . SER A 1 197 ? -32.331 2.994 32.631 1.00 74.31 197 SER A CA 1
ATOM 1607 C C . SER A 1 197 ? -33.268 1.860 33.062 1.00 74.31 197 SER A C 1
ATOM 1609 O O . SER A 1 197 ? -34.039 1.351 32.254 1.00 74.31 197 SER A O 1
ATOM 1611 N N . TRP A 1 198 ? -33.247 1.463 34.336 1.00 76.19 198 TRP A N 1
ATOM 1612 C CA . TRP A 1 198 ? -34.210 0.497 34.869 1.00 76.19 198 TRP A CA 1
ATOM 1613 C C . TRP A 1 198 ? -35.595 1.123 35.021 1.00 76.19 198 TRP A C 1
ATOM 1615 O O . TRP A 1 198 ? -36.587 0.499 34.657 1.00 76.19 198 TRP A O 1
ATOM 1625 N N . ALA A 1 199 ? -35.659 2.376 35.479 1.00 74.69 199 ALA A N 1
ATOM 1626 C CA . ALA A 1 199 ? -36.910 3.114 35.615 1.00 74.69 199 ALA A CA 1
ATOM 1627 C C . ALA A 1 199 ? -37.602 3.371 34.264 1.00 74.69 199 ALA A C 1
ATOM 1629 O O . ALA A 1 199 ? -38.828 3.329 34.191 1.00 74.69 199 ALA A O 1
ATOM 1630 N N . THR A 1 200 ? -36.847 3.605 33.186 1.00 73.06 200 THR A N 1
ATOM 1631 C CA . THR A 1 200 ? -37.418 3.818 31.845 1.00 73.06 200 THR A CA 1
ATOM 1632 C C . THR A 1 200 ? -37.888 2.537 31.163 1.00 73.06 200 THR A C 1
ATOM 1634 O O . THR A 1 200 ? -38.816 2.609 30.368 1.00 73.06 200 THR A O 1
ATOM 1637 N N . ASN A 1 201 ? -37.303 1.376 31.475 1.00 73.69 201 ASN A N 1
ATOM 1638 C CA . ASN A 1 201 ? -37.733 0.080 30.928 1.00 73.69 201 ASN A CA 1
ATOM 1639 C C . ASN A 1 201 ? -38.966 -0.519 31.637 1.00 73.69 201 ASN A C 1
ATOM 1641 O O . ASN A 1 201 ? -39.471 -1.555 31.215 1.00 73.69 201 ASN A O 1
ATOM 1645 N N . LEU A 1 202 ? -39.435 0.106 32.722 1.00 69.94 202 LEU A N 1
ATOM 1646 C CA . LEU A 1 202 ? -40.615 -0.304 33.497 1.00 69.94 202 LEU A CA 1
ATOM 1647 C C . LEU A 1 202 ? -41.922 0.383 33.050 1.00 69.94 202 LEU A C 1
ATOM 1649 O O . LEU A 1 202 ? -42.953 0.191 33.695 1.00 69.94 202 LEU A O 1
ATOM 1653 N N . LYS A 1 203 ? -41.884 1.192 31.987 1.00 48.81 203 LYS A N 1
ATOM 1654 C CA . LYS A 1 203 ? -43.039 1.895 31.410 1.00 48.81 203 LYS A CA 1
ATOM 1655 C C . LYS A 1 203 ? -43.438 1.274 30.080 1.00 48.81 203 LYS A C 1
ATOM 1657 O O . LYS A 1 203 ? -44.661 1.217 29.834 1.00 48.81 203 LYS A O 1
#

Foldseek 3Di:
DVVLVVLLVVLVVCLVVVNLVVNVVSLVVDDCVLLVPDPPPDDDDDDDDDDDDDDDDPPDPDSLVSLVSSLVSVLSSCVVVLQLLVNLVSLVVVVPRPVQVVDPVRNVVSLVSSLVSLLSHPDDPSSVVSLVVNLPDPVCVVPVPSNVVSVVVDDLVVVVVVVVVCVVVVVFPWDADVVVSDIGGDDPDDPVNVVVVVVVVVD

Organism: Zea mays (NCBI:txid4577)

Secondary structure (DSSP, 8-state):
-HHHHHHHHHHHHHHHTT-HHHHHHHHHHS-GGGG---TTS------------------S--HHHHHHHHHHHHHHHHHHHT-HHHHHHHHHHHHTSHHHHS-HHHHHHHHHHHHHHHHHS---HHHHHHHHHHHH-GGGGG-HHHHHHHHHS--HHHHHHHHHHHHHTTSSEEEEETTTTEEEEE----HHHHHHHHHHTT-